Protein AF-A0A975SL53-F1 (afdb_monomer_lite)

Secondary structure (DSSP, 8-state):
------EEEEEEPHHHHHT-TTS--HHHHHHHHHHHHHT-EEEEEHHHHHHHHHHHHHHHHHHHHHHHHHHHHHHHHS-GGGPPPTHHHHHHHHHHHHHHHHHHHHHHHHTT-EEEPPP---HHHHHHHHHTT-TTS---STT-HHHHHHHHHHHHHHHHHHHHTT--SEEEEE-S-HHHHS----

Radius of gyration: 21.09 Å; chains: 1; bounding box: 45×40×68 Å

Structure (mmCIF, N/CA/C/O backbone):
data_AF-A0A975SL53-F1
#
_entry.id   AF-A0A975SL53-F1
#
loop_
_atom_site.group_PDB
_atom_site.id
_atom_site.type_symbol
_atom_site.label_atom_id
_atom_site.label_alt_id
_atom_site.label_comp_id
_atom_site.label_asym_id
_atom_site.label_entity_id
_atom_site.label_seq_id
_atom_site.pdbx_PDB_ins_code
_atom_site.Cartn_x
_atom_site.Cartn_y
_atom_site.Cartn_z
_atom_site.occupancy
_atom_site.B_iso_or_equiv
_atom_site.auth_seq_id
_atom_site.auth_comp_id
_atom_site.auth_asym_id
_atom_site.auth_atom_id
_atom_site.pdbx_PDB_model_num
ATOM 1 N N . MET A 1 1 ? -18.605 -20.573 29.032 1.00 37.94 1 MET A N 1
ATOM 2 C CA . MET A 1 1 ? -18.186 -20.536 27.615 1.00 37.94 1 MET A CA 1
ATOM 3 C C . MET A 1 1 ? -17.604 -19.160 27.363 1.00 37.94 1 MET A C 1
ATOM 5 O O . MET A 1 1 ? -18.345 -18.188 27.377 1.00 37.94 1 MET A O 1
ATOM 9 N N . THR A 1 2 ? -16.281 -19.059 27.281 1.00 42.53 2 THR A N 1
ATOM 10 C CA . THR A 1 2 ? -15.57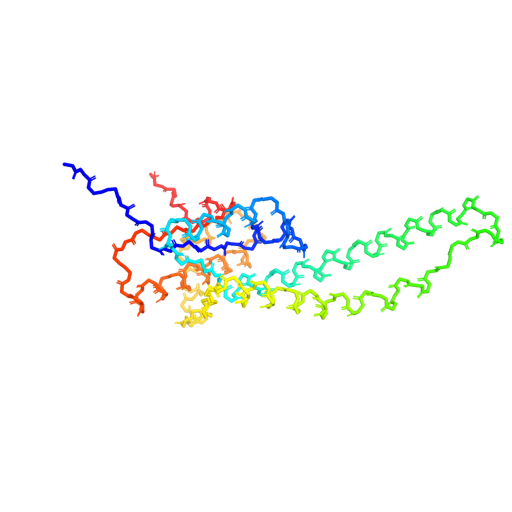9 -17.819 26.937 1.00 42.53 2 THR A CA 1
ATOM 11 C C . THR A 1 2 ? -15.988 -17.425 25.523 1.00 42.53 2 THR A C 1
ATOM 13 O O . THR A 1 2 ? -15.803 -18.201 24.589 1.00 42.53 2 THR A O 1
ATOM 16 N N . SER A 1 3 ? -16.624 -16.262 25.380 1.00 47.53 3 SER A N 1
ATOM 17 C CA . SER A 1 3 ? -16.946 -15.694 24.073 1.00 47.53 3 SER A CA 1
ATOM 18 C C . SER A 1 3 ? -15.638 -15.598 23.290 1.00 47.53 3 SER A C 1
ATOM 20 O O . SER A 1 3 ? -14.722 -14.907 23.732 1.00 47.53 3 SER A O 1
ATOM 22 N N . ALA A 1 4 ? -15.495 -16.361 22.205 1.00 57.62 4 ALA A N 1
ATOM 23 C CA . ALA A 1 4 ? -14.327 -16.241 21.345 1.00 57.62 4 ALA A CA 1
ATOM 24 C C . ALA A 1 4 ? -14.306 -14.797 20.836 1.00 57.62 4 ALA A C 1
ATOM 26 O O . ALA A 1 4 ? -15.254 -14.372 20.178 1.00 57.62 4 ALA A O 1
ATOM 27 N N . GLU A 1 5 ? -13.285 -14.029 21.219 1.00 65.75 5 GLU A N 1
ATOM 28 C CA . GLU A 1 5 ? -13.184 -12.618 20.854 1.00 65.75 5 GLU A CA 1
ATOM 29 C C . GLU A 1 5 ? -13.281 -12.481 19.332 1.00 65.75 5 GLU A C 1
ATOM 31 O O . GLU A 1 5 ? -12.437 -12.981 18.583 1.00 65.75 5 GLU A O 1
ATOM 36 N N . ARG A 1 6 ? -14.364 -11.850 18.876 1.00 82.00 6 ARG A N 1
ATOM 37 C CA . ARG A 1 6 ? -14.642 -11.650 17.461 1.00 82.00 6 ARG A CA 1
ATOM 38 C C . ARG A 1 6 ? -13.640 -10.642 16.897 1.00 82.00 6 ARG A C 1
ATOM 40 O O . ARG A 1 6 ? -13.266 -9.668 17.548 1.00 82.00 6 ARG A O 1
ATOM 47 N N . ILE A 1 7 ? -13.156 -10.921 15.690 1.00 87.00 7 ILE A N 1
ATOM 48 C CA . ILE A 1 7 ? -12.328 -9.985 14.930 1.00 87.00 7 ILE A CA 1
ATOM 49 C C . ILE A 1 7 ? -13.290 -9.070 14.187 1.00 87.00 7 ILE A C 1
ATOM 51 O O . ILE A 1 7 ? -14.051 -9.547 13.344 1.00 87.00 7 ILE A O 1
ATOM 55 N N . GLN A 1 8 ? -13.246 -7.775 14.484 1.00 89.69 8 GLN A N 1
ATOM 56 C CA . GLN A 1 8 ? -14.081 -6.794 13.801 1.00 89.69 8 GLN A CA 1
ATOM 57 C C . GLN A 1 8 ? -13.394 -6.260 12.554 1.00 89.69 8 GLN A C 1
ATOM 59 O O . GLN A 1 8 ? -14.043 -6.131 11.519 1.00 89.69 8 GLN A O 1
ATOM 64 N N . SER A 1 9 ? -12.085 -5.996 12.616 1.00 92.62 9 SER A N 1
ATOM 65 C CA . SER A 1 9 ? -11.359 -5.451 11.472 1.00 92.62 9 SER A CA 1
ATOM 66 C C . SER A 1 9 ? -9.940 -5.995 11.320 1.00 92.62 9 SER A C 1
ATOM 68 O O . SER A 1 9 ? -9.266 -6.375 12.282 1.00 92.62 9 SER A O 1
ATOM 70 N N . VAL A 1 10 ? -9.492 -6.037 10.069 1.00 92.81 10 VAL A N 1
ATOM 71 C CA . VAL A 1 10 ? -8.150 -6.432 9.651 1.00 92.81 10 VAL A CA 1
ATOM 72 C C . VAL A 1 10 ? -7.592 -5.323 8.763 1.00 92.81 10 VAL A C 1
ATOM 74 O O . VAL A 1 10 ? -8.158 -5.029 7.713 1.00 92.81 10 VAL A O 1
ATOM 77 N N . ILE A 1 11 ? -6.476 -4.721 9.163 1.00 92.50 11 ILE A N 1
ATOM 78 C CA . ILE A 1 11 ? -5.772 -3.679 8.415 1.00 92.50 11 ILE A CA 1
ATOM 79 C C . ILE A 1 11 ? -4.577 -4.292 7.698 1.00 92.50 11 ILE A C 1
ATOM 81 O O . ILE A 1 11 ? -3.799 -5.039 8.293 1.00 92.50 11 ILE A O 1
ATOM 85 N N . LEU A 1 12 ? -4.428 -3.977 6.415 1.00 89.38 12 LEU A N 1
ATOM 86 C CA . LEU A 1 12 ? -3.311 -4.437 5.600 1.00 89.38 12 LEU A CA 1
ATOM 87 C C . LEU A 1 12 ? -2.222 -3.379 5.474 1.00 89.38 12 LEU A C 1
ATOM 89 O O . LEU A 1 12 ? -2.497 -2.237 5.120 1.00 89.38 12 LEU A O 1
ATOM 93 N N . ASP A 1 13 ? -0.986 -3.821 5.677 1.00 83.50 13 ASP A N 1
ATOM 94 C CA . ASP A 1 13 ? 0.236 -3.103 5.329 1.00 83.50 13 ASP A CA 1
ATOM 95 C C . ASP A 1 13 ? 0.611 -3.312 3.840 1.00 83.50 13 ASP A C 1
ATOM 97 O O . ASP A 1 13 ? 0.259 -4.325 3.213 1.00 83.50 13 ASP A O 1
ATOM 101 N N . THR A 1 14 ? 1.383 -2.379 3.278 1.00 71.81 14 THR A N 1
ATOM 102 C CA . THR A 1 14 ? 1.909 -2.355 1.902 1.00 71.81 14 THR A CA 1
ATOM 103 C C . THR A 1 14 ? 2.569 -3.670 1.531 1.00 71.81 14 THR A C 1
ATOM 105 O O . THR A 1 14 ? 2.370 -4.198 0.435 1.00 71.81 14 THR A O 1
ATOM 108 N N . ASN A 1 15 ? 3.308 -4.259 2.467 1.00 71.69 15 ASN A N 1
ATOM 109 C CA . ASN A 1 15 ? 4.046 -5.500 2.264 1.00 71.69 15 ASN A CA 1
ATOM 110 C C . ASN A 1 15 ? 3.177 -6.698 1.842 1.00 71.69 15 ASN A C 1
ATOM 112 O O . ASN A 1 15 ? 3.673 -7.616 1.180 1.00 71.69 15 ASN A O 1
ATOM 116 N N . ILE A 1 16 ? 1.893 -6.711 2.207 1.00 72.38 16 ILE A N 1
ATOM 117 C CA . ILE A 1 16 ? 0.959 -7.781 1.834 1.00 72.38 16 ILE A CA 1
ATOM 118 C C . ILE A 1 16 ? 0.484 -7.620 0.386 1.00 72.38 16 ILE A C 1
ATOM 120 O O . ILE A 1 16 ? 0.328 -8.613 -0.328 1.00 72.38 16 ILE A O 1
ATOM 124 N N . LEU A 1 17 ? 0.301 -6.379 -0.065 1.00 70.19 17 LEU A N 1
ATOM 125 C CA . LEU A 1 17 ? -0.195 -6.045 -1.402 1.00 70.19 17 LEU A CA 1
ATOM 126 C C . LEU A 1 17 ? 0.936 -6.000 -2.442 1.00 70.19 17 LEU A C 1
ATOM 128 O O . LEU A 1 17 ? 0.764 -6.447 -3.575 1.00 70.19 17 LEU A O 1
ATOM 132 N N . PHE A 1 18 ? 2.117 -5.517 -2.052 1.00 68.31 18 PHE A N 1
ATOM 133 C CA . PHE A 1 18 ? 3.269 -5.340 -2.938 1.00 68.31 18 PHE A CA 1
ATOM 134 C C . PHE A 1 18 ? 3.842 -6.664 -3.466 1.00 68.31 18 PHE A C 1
ATOM 136 O O . PHE A 1 18 ? 4.318 -6.733 -4.599 1.00 68.31 18 PHE A O 1
ATOM 143 N N . ARG A 1 19 ? 3.742 -7.752 -2.690 1.00 69.38 19 ARG A N 1
ATOM 144 C CA . ARG A 1 19 ? 4.215 -9.088 -3.104 1.00 69.38 19 ARG A CA 1
ATOM 145 C C . ARG A 1 19 ? 3.412 -9.693 -4.259 1.00 69.38 19 ARG A C 1
ATOM 147 O O . ARG A 1 19 ? 3.844 -10.683 -4.846 1.00 69.38 19 ARG A O 1
ATOM 154 N N . ASP A 1 2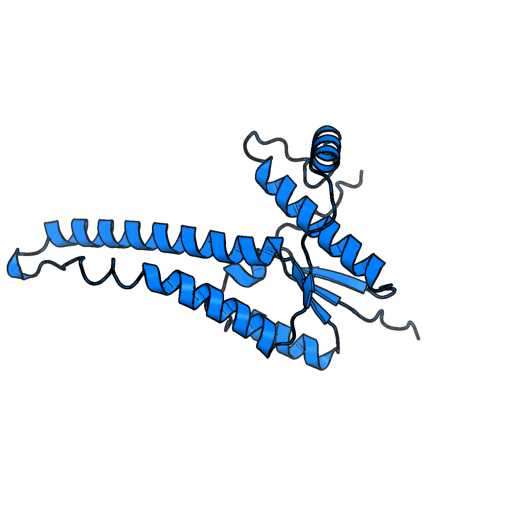0 ? 2.268 -9.108 -4.604 1.00 73.94 20 ASP A N 1
ATOM 155 C CA . ASP A 1 20 ? 1.404 -9.578 -5.677 1.00 73.94 20 ASP A CA 1
ATOM 156 C C . ASP A 1 20 ? 0.782 -8.413 -6.459 1.00 73.94 20 ASP A C 1
ATOM 158 O O . ASP A 1 20 ? -0.388 -8.068 -6.311 1.00 73.94 20 ASP A O 1
ATOM 162 N N . PHE A 1 21 ? 1.551 -7.841 -7.389 1.00 75.31 21 PHE A N 1
ATOM 163 C CA . PHE A 1 21 ? 1.063 -6.767 -8.264 1.00 75.31 21 PHE A CA 1
ATOM 164 C C . PHE A 1 21 ? -0.179 -7.132 -9.086 1.00 75.31 21 PHE A C 1
ATOM 166 O O . PHE A 1 21 ? -0.897 -6.240 -9.550 1.00 75.31 21 PHE A O 1
ATOM 173 N N . LYS A 1 22 ? -0.438 -8.428 -9.302 1.00 81.06 22 LYS A N 1
ATOM 174 C CA . LYS A 1 22 ? -1.626 -8.890 -10.026 1.00 81.06 22 LYS A CA 1
ATOM 175 C C . LYS A 1 22 ? -2.875 -8.908 -9.142 1.00 81.06 22 LYS A C 1
ATOM 177 O O . LYS A 1 22 ? -3.963 -9.022 -9.701 1.00 81.06 22 LYS A O 1
ATOM 182 N N . LEU A 1 23 ? -2.730 -8.777 -7.820 1.00 82.38 23 LEU A N 1
ATOM 183 C CA . LEU A 1 23 ? -3.807 -8.845 -6.825 1.00 82.38 23 LEU A CA 1
ATOM 184 C C . LEU A 1 23 ? -4.665 -10.110 -7.000 1.00 82.38 23 LEU A C 1
ATOM 186 O O . LEU A 1 23 ? -5.891 -10.088 -6.935 1.00 82.38 23 LEU A O 1
ATOM 190 N N . SER A 1 24 ? -4.000 -11.224 -7.298 1.00 81.62 24 SER A N 1
ATOM 191 C CA . SER A 1 24 ? -4.604 -12.507 -7.671 1.00 81.62 24 SER A CA 1
ATOM 192 C C . SER A 1 24 ? -3.947 -13.704 -6.978 1.00 81.62 24 SER A C 1
ATOM 194 O O . SER A 1 24 ? -4.256 -14.854 -7.276 1.00 81.62 24 SER A O 1
ATOM 196 N N . GLY A 1 25 ? -3.032 -13.456 -6.054 1.00 83.62 25 GLY A N 1
ATOM 197 C CA . GLY A 1 25 ? -2.244 -14.425 -5.326 1.00 83.62 25 GLY A CA 1
ATOM 198 C C . GLY A 1 25 ? -3.110 -15.263 -4.402 1.00 83.62 25 GLY A C 1
ATOM 199 O O . GLY A 1 25 ? -4.170 -14.844 -3.929 1.00 83.62 25 GLY A O 1
ATOM 200 N N . TYR A 1 26 ? -2.645 -16.480 -4.131 1.00 84.50 26 TYR A N 1
ATOM 201 C CA . TYR A 1 26 ? -3.365 -17.433 -3.292 1.00 84.50 26 TYR A CA 1
ATOM 202 C C . TYR A 1 26 ? -3.703 -16.858 -1.909 1.00 84.50 26 TYR A C 1
ATOM 204 O O . TYR A 1 26 ? -4.858 -16.930 -1.493 1.00 84.50 26 TYR A O 1
ATOM 212 N N . ASN A 1 27 ? -2.734 -16.217 -1.248 1.00 82.94 27 ASN A N 1
ATOM 213 C CA . ASN A 1 27 ? -2.918 -15.643 0.086 1.00 82.94 27 ASN A CA 1
ATOM 214 C C . ASN A 1 27 ? -3.951 -14.511 0.097 1.00 82.94 27 ASN A C 1
ATOM 216 O O . ASN A 1 27 ? -4.816 -14.495 0.967 1.00 82.94 27 ASN A O 1
ATOM 220 N N . LEU A 1 28 ? -3.916 -13.616 -0.898 1.00 85.94 28 LEU A N 1
ATOM 221 C CA . LEU A 1 28 ? -4.865 -12.506 -0.998 1.00 85.94 28 LEU A CA 1
ATOM 222 C C . LEU A 1 28 ? -6.287 -13.021 -1.252 1.00 85.94 28 LEU A C 1
ATOM 224 O O . LEU A 1 28 ? -7.224 -12.623 -0.569 1.00 85.94 28 LEU A O 1
ATOM 228 N N . ARG A 1 29 ? -6.453 -13.995 -2.158 1.00 87.94 29 ARG A N 1
ATOM 229 C CA . ARG A 1 29 ? -7.755 -14.648 -2.385 1.00 87.94 29 ARG A CA 1
ATOM 230 C C . ARG A 1 29 ? -8.267 -15.367 -1.141 1.00 87.94 29 ARG A C 1
ATOM 232 O O . ARG A 1 29 ? -9.463 -15.318 -0.866 1.00 87.94 29 ARG A O 1
ATOM 239 N N . LYS A 1 30 ? -7.384 -16.048 -0.405 1.00 88.88 30 LYS A N 1
ATOM 240 C CA . LYS A 1 30 ? -7.740 -16.707 0.855 1.00 88.88 30 LYS A CA 1
ATOM 241 C C . LYS A 1 30 ? -8.217 -15.673 1.870 1.00 88.88 30 LYS A C 1
ATOM 243 O O . LYS A 1 30 ? -9.293 -15.857 2.414 1.00 88.88 30 LYS A O 1
ATOM 248 N N . LEU A 1 31 ? -7.489 -14.570 2.044 1.00 89.06 31 LEU A N 1
ATOM 249 C CA . LEU A 1 31 ? -7.871 -13.475 2.935 1.00 89.06 31 LEU A CA 1
ATOM 250 C C . LEU A 1 31 ? -9.252 -12.899 2.591 1.00 89.06 31 LEU A C 1
ATOM 252 O O . LEU A 1 31 ? -10.083 -12.756 3.484 1.00 89.06 31 LEU A O 1
ATOM 256 N N . ILE A 1 32 ? -9.527 -12.638 1.308 1.00 91.06 32 ILE A N 1
ATOM 257 C CA . ILE A 1 32 ? -10.849 -12.181 0.855 1.00 91.06 32 ILE A CA 1
ATOM 258 C C . ILE A 1 32 ? -11.942 -13.202 1.198 1.00 91.06 32 ILE A C 1
ATOM 260 O O . ILE A 1 32 ? -12.993 -12.828 1.704 1.00 91.06 32 ILE A O 1
ATOM 264 N N . LYS A 1 33 ? -11.712 -14.502 0.980 1.00 91.12 33 LYS A N 1
ATOM 265 C CA . LYS A 1 33 ? -12.684 -15.540 1.369 1.00 91.12 33 LYS A CA 1
ATOM 266 C C . LYS A 1 33 ? -12.899 -15.586 2.884 1.00 91.12 33 LYS A C 1
ATOM 268 O O . LYS A 1 33 ? -14.038 -15.674 3.330 1.00 91.12 33 LYS A O 1
ATOM 273 N N . THR A 1 34 ? -11.823 -15.492 3.663 1.00 90.06 34 THR A N 1
ATOM 274 C CA . THR A 1 34 ? -11.863 -15.463 5.131 1.00 90.06 34 THR A CA 1
ATOM 275 C C . THR A 1 34 ? -12.656 -14.256 5.637 1.00 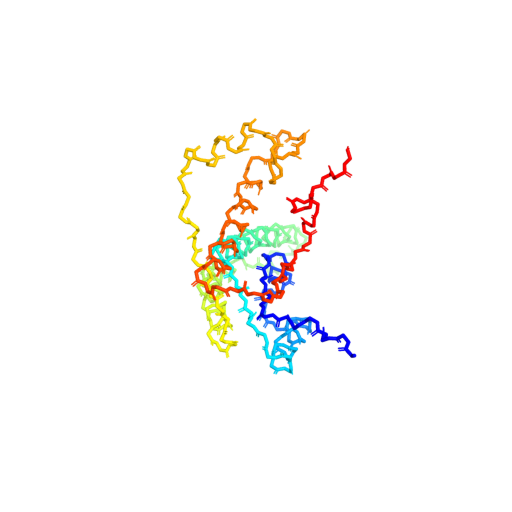90.06 34 THR A C 1
ATOM 277 O O . THR A 1 34 ? -13.467 -14.420 6.541 1.00 90.06 34 THR A O 1
ATOM 280 N N . LYS A 1 35 ? -12.507 -13.081 5.007 1.00 91.00 35 LYS A N 1
ATOM 281 C CA . LYS A 1 35 ? -13.314 -11.883 5.294 1.00 91.00 35 LYS A CA 1
ATOM 282 C C . LYS A 1 35 ? -14.810 -12.190 5.257 1.00 91.00 35 LYS A C 1
ATOM 284 O O . LYS A 1 35 ? -15.521 -11.879 6.205 1.00 91.00 35 LYS A O 1
ATOM 289 N N . TYR A 1 36 ? -15.280 -12.832 4.189 1.00 90.19 36 TYR A N 1
ATOM 290 C CA . TYR A 1 36 ? -16.695 -13.185 4.057 1.00 90.19 36 TYR A CA 1
ATOM 291 C C . TYR A 1 36 ? -17.123 -14.280 5.036 1.00 90.19 36 TYR A C 1
ATOM 293 O O . TYR A 1 36 ? -18.213 -14.199 5.593 1.00 90.19 36 TYR A O 1
ATOM 301 N N . LEU A 1 37 ? -16.267 -15.277 5.274 1.00 90.62 37 LEU A N 1
ATOM 302 C CA . LEU A 1 37 ? -16.578 -16.391 6.171 1.00 90.62 37 LEU A CA 1
ATOM 303 C C . LEU A 1 37 ? -16.728 -15.944 7.633 1.00 90.62 37 LEU A C 1
ATOM 305 O O . LEU A 1 37 ? -17.639 -16.397 8.317 1.00 90.62 37 LEU A O 1
ATOM 309 N N . TYR A 1 38 ? -15.851 -15.055 8.100 1.00 89.44 38 TYR A N 1
ATOM 310 C CA . TYR A 1 38 ? -15.824 -14.591 9.492 1.00 89.44 38 TYR A CA 1
ATOM 311 C C . TYR A 1 38 ? -16.466 -13.211 9.694 1.00 89.44 38 TYR A C 1
ATOM 313 O O . TYR A 1 38 ? -16.555 -12.746 10.826 1.00 89.44 38 TYR A O 1
ATOM 321 N N . SER A 1 39 ? -16.952 -12.578 8.621 1.00 90.44 39 SER A N 1
ATOM 322 C CA . SER A 1 39 ? -17.674 -11.298 8.653 1.00 90.44 39 SER A CA 1
ATOM 323 C C . SER A 1 39 ? -16.927 -10.185 9.402 1.00 90.44 39 SER A C 1
ATOM 325 O O . SER A 1 39 ? -17.490 -9.562 10.307 1.00 90.44 39 SER A O 1
ATOM 327 N N . PHE A 1 40 ? -15.668 -9.956 9.017 1.00 92.31 40 PHE A N 1
ATOM 328 C CA . PHE A 1 40 ? -14.854 -8.824 9.473 1.00 92.31 40 PHE A CA 1
ATOM 329 C C . PHE A 1 40 ? -14.638 -7.799 8.354 1.00 92.31 40 PHE A C 1
ATOM 331 O O . PHE A 1 40 ? -14.716 -8.123 7.163 1.00 92.31 40 PHE A O 1
ATOM 338 N N . ASP A 1 41 ? -14.299 -6.571 8.731 1.00 93.00 41 ASP A N 1
ATOM 339 C CA . ASP A 1 41 ? -13.930 -5.512 7.801 1.00 93.00 41 ASP A CA 1
ATOM 340 C C . ASP A 1 41 ? -12.467 -5.623 7.391 1.00 93.00 41 ASP A C 1
ATOM 342 O O . ASP A 1 41 ? -11.570 -5.763 8.218 1.00 93.00 41 ASP A O 1
ATOM 346 N N . LEU A 1 42 ? -12.218 -5.553 6.087 1.00 94.38 42 LEU A N 1
ATOM 347 C CA . LEU A 1 42 ? -10.862 -5.476 5.565 1.00 94.38 42 LEU A CA 1
ATOM 348 C C . LEU A 1 42 ? -10.573 -4.023 5.214 1.00 94.38 42 LEU A C 1
ATOM 350 O O . LEU A 1 42 ? -11.338 -3.424 4.454 1.00 94.38 42 LEU A O 1
ATOM 354 N N . CYS A 1 43 ? -9.471 -3.496 5.732 1.00 94.88 43 CYS A N 1
ATOM 355 C CA . CYS A 1 43 ? -9.106 -2.094 5.619 1.00 94.88 43 CYS A CA 1
ATOM 356 C C . CYS A 1 43 ? -7.695 -1.929 5.039 1.00 94.88 43 CYS A C 1
ATOM 358 O O . CYS A 1 43 ? -6.805 -2.748 5.277 1.00 94.88 43 CYS A O 1
ATOM 360 N N . ILE A 1 44 ? -7.485 -0.851 4.288 1.00 94.50 44 ILE A N 1
ATOM 361 C CA . ILE A 1 44 ? -6.181 -0.420 3.772 1.00 94.50 44 ILE A CA 1
ATOM 362 C C . ILE A 1 44 ? -6.028 1.071 4.101 1.00 94.50 44 ILE A C 1
ATOM 364 O O . ILE A 1 44 ? -6.899 1.841 3.708 1.00 94.50 44 ILE A O 1
ATOM 368 N N . PRO A 1 45 ? -4.964 1.512 4.785 1.00 95.06 45 PRO A N 1
ATOM 369 C CA . PRO A 1 45 ? -4.673 2.936 4.935 1.00 95.06 45 PRO A CA 1
ATOM 370 C C . PRO A 1 45 ? -4.329 3.602 3.594 1.00 95.06 45 PRO A C 1
ATOM 372 O O . PRO A 1 45 ? -3.674 2.994 2.747 1.00 95.06 45 PRO A O 1
ATOM 375 N N . GLU A 1 46 ? -4.715 4.861 3.390 1.00 94.00 46 GLU A N 1
ATOM 376 C CA . GLU A 1 46 ? -4.368 5.621 2.178 1.00 94.00 46 GLU A CA 1
ATOM 377 C C . GLU A 1 46 ? -2.851 5.730 1.981 1.00 94.00 46 GLU A C 1
ATOM 379 O O . GLU A 1 46 ? -2.361 5.527 0.870 1.00 94.00 46 GLU A O 1
ATOM 384 N N . VAL A 1 47 ? -2.096 5.913 3.069 1.00 91.94 47 VAL A N 1
ATOM 385 C CA . VAL A 1 47 ? -0.624 5.896 3.042 1.00 91.94 47 VAL A CA 1
ATOM 386 C C . VAL A 1 47 ? -0.067 4.583 2.472 1.00 91.94 47 VAL A C 1
ATOM 388 O O . VAL A 1 47 ? 0.849 4.602 1.652 1.00 91.94 47 VAL A O 1
ATOM 391 N N . VAL A 1 48 ? -0.680 3.442 2.811 1.00 91.00 48 VAL A N 1
ATOM 392 C CA . VAL A 1 48 ? -0.320 2.113 2.283 1.00 91.00 48 VAL A CA 1
ATOM 393 C C . VAL A 1 48 ? -0.691 1.982 0.805 1.00 91.00 48 VAL A C 1
ATOM 395 O O . VAL A 1 48 ? 0.064 1.423 0.003 1.00 91.00 48 VAL A O 1
ATOM 398 N N . HIS A 1 49 ? -1.861 2.491 0.414 1.00 91.12 49 HIS A N 1
ATOM 399 C CA . HIS A 1 49 ? -2.293 2.508 -0.983 1.00 91.12 49 HIS A CA 1
ATOM 400 C C . HIS A 1 49 ? -1.305 3.283 -1.867 1.00 91.12 49 HIS A C 1
ATOM 402 O O . HIS A 1 49 ? -0.896 2.791 -2.927 1.00 91.12 49 HIS A O 1
ATOM 408 N N . ASP A 1 50 ? -0.896 4.470 -1.426 1.00 90.50 50 ASP A N 1
ATOM 409 C CA . ASP A 1 50 ? 0.025 5.323 -2.171 1.00 90.50 50 ASP A CA 1
ATOM 410 C C . ASP A 1 50 ? 1.425 4.713 -2.228 1.00 90.50 50 ASP A C 1
ATOM 412 O O . ASP A 1 50 ? 2.058 4.705 -3.290 1.00 90.50 50 ASP A O 1
ATOM 416 N N . GLU A 1 51 ? 1.871 4.098 -1.132 1.00 88.81 51 GLU A N 1
ATOM 417 C CA . GLU A 1 51 ? 3.129 3.362 -1.094 1.00 88.81 51 GLU A CA 1
ATOM 418 C C . GLU A 1 51 ? 3.127 2.177 -2.074 1.00 88.81 51 GLU A C 1
ATOM 420 O O . GLU A 1 51 ? 4.087 1.993 -2.825 1.00 88.81 51 GLU A O 1
ATOM 425 N N . CYS A 1 52 ? 2.031 1.415 -2.164 1.00 88.75 52 CYS A N 1
ATOM 426 C CA . CYS A 1 52 ? 1.905 0.318 -3.129 1.00 88.75 52 CYS A CA 1
ATOM 427 C C . CYS A 1 52 ? 2.102 0.796 -4.574 1.00 88.75 52 CYS A C 1
ATOM 429 O O . CYS A 1 52 ? 2.748 0.121 -5.384 1.00 88.75 52 CYS A O 1
ATOM 431 N N . ILE A 1 53 ? 1.540 1.960 -4.911 1.00 88.38 53 ILE A N 1
ATOM 432 C CA . ILE A 1 53 ? 1.684 2.574 -6.234 1.00 88.38 53 ILE A CA 1
ATOM 433 C C . ILE A 1 53 ? 3.123 3.047 -6.446 1.00 88.38 53 ILE A C 1
ATOM 435 O O . ILE A 1 53 ? 3.699 2.763 -7.499 1.00 88.38 53 ILE A O 1
ATOM 439 N N . GLY A 1 54 ? 3.700 3.753 -5.470 1.00 88.25 54 GLY A N 1
ATOM 440 C CA . GLY A 1 54 ? 5.076 4.248 -5.528 1.00 88.25 54 GLY A CA 1
ATOM 441 C C . GLY A 1 54 ? 6.079 3.114 -5.730 1.00 88.25 54 GLY A C 1
ATOM 442 O O . GLY A 1 54 ? 6.882 3.152 -6.667 1.00 88.25 54 GLY A O 1
ATOM 443 N N . ASN A 1 55 ? 5.953 2.049 -4.939 1.00 87.69 55 ASN A N 1
ATOM 444 C CA . ASN A 1 55 ? 6.818 0.879 -5.027 1.00 87.69 55 ASN A CA 1
ATOM 445 C C . ASN A 1 55 ? 6.656 0.160 -6.378 1.00 87.69 55 ASN A C 1
ATOM 447 O O . ASN A 1 55 ? 7.646 -0.278 -6.963 1.00 87.69 55 ASN A O 1
ATOM 451 N N . TYR A 1 56 ? 5.438 0.070 -6.933 1.00 87.44 56 TYR A N 1
ATOM 452 C CA . TYR A 1 56 ? 5.236 -0.483 -8.280 1.00 87.44 56 TYR A CA 1
ATOM 453 C C . TYR A 1 56 ? 5.954 0.334 -9.359 1.00 87.44 56 TYR A C 1
ATOM 455 O O . TYR A 1 56 ? 6.571 -0.241 -10.255 1.00 87.44 56 TYR A O 1
ATOM 463 N N . ILE A 1 57 ? 5.875 1.667 -9.291 1.00 86.25 57 ILE A N 1
ATOM 464 C CA . ILE A 1 57 ? 6.545 2.560 -10.247 1.00 86.25 57 ILE A CA 1
ATOM 465 C C . ILE A 1 57 ? 8.062 2.360 -10.172 1.00 86.25 57 ILE A C 1
ATOM 467 O O . ILE A 1 57 ? 8.699 2.164 -11.210 1.00 86.25 57 ILE A O 1
ATOM 471 N N . ALA A 1 58 ? 8.622 2.358 -8.959 1.00 87.50 58 ALA A N 1
ATOM 472 C CA . ALA A 1 58 ? 10.048 2.154 -8.729 1.00 87.50 58 ALA A CA 1
ATOM 473 C C . ALA A 1 58 ? 10.521 0.788 -9.257 1.00 87.50 58 ALA A C 1
ATOM 475 O O . ALA A 1 58 ? 11.462 0.722 -10.050 1.00 87.50 58 ALA A O 1
ATOM 476 N N . GLU A 1 59 ? 9.818 -0.293 -8.906 1.00 86.88 59 GLU A N 1
ATOM 477 C CA . GLU A 1 59 ? 10.153 -1.653 -9.339 1.00 86.88 59 GLU A CA 1
ATOM 478 C C . GLU A 1 59 ? 10.007 -1.822 -10.860 1.00 86.88 59 GLU A C 1
ATOM 480 O O . GLU A 1 59 ? 10.846 -2.445 -11.513 1.00 86.88 59 GLU A O 1
ATOM 485 N N . SER A 1 60 ? 8.966 -1.233 -11.458 1.00 84.62 60 SER A N 1
ATOM 486 C CA . SER A 1 60 ? 8.762 -1.258 -12.908 1.00 84.62 60 SER A CA 1
ATOM 487 C C . SER A 1 60 ? 9.894 -0.544 -13.643 1.00 84.62 60 SER A C 1
ATOM 489 O O . SER A 1 60 ? 10.361 -1.048 -14.667 1.00 84.62 60 SER A O 1
ATOM 491 N N . LYS A 1 61 ? 10.342 0.614 -13.143 1.00 85.00 61 LYS A N 1
ATOM 492 C CA . LYS A 1 61 ? 11.463 1.363 -13.721 1.00 85.00 61 LYS A CA 1
ATOM 493 C C . LYS A 1 61 ? 12.755 0.551 -13.633 1.00 85.00 61 LYS A C 1
ATOM 495 O O . LYS A 1 61 ? 13.372 0.293 -14.663 1.00 85.00 61 LYS A O 1
ATOM 500 N N . LEU A 1 62 ? 13.075 0.042 -12.443 1.00 88.06 62 LEU A N 1
ATOM 501 C CA . LEU A 1 62 ? 14.271 -0.763 -12.195 1.00 88.06 62 LEU A CA 1
ATOM 502 C C . LEU A 1 62 ? 14.336 -2.004 -13.097 1.00 88.06 62 LEU A C 1
ATOM 504 O O . LEU A 1 62 ? 15.369 -2.292 -13.703 1.00 88.06 62 LEU A O 1
ATOM 508 N N . ARG A 1 63 ? 13.230 -2.748 -13.224 1.00 87.12 63 ARG A N 1
ATOM 509 C CA . ARG A 1 63 ? 13.170 -3.930 -14.101 1.00 87.12 63 ARG A CA 1
ATOM 510 C C . ARG A 1 63 ? 13.292 -3.572 -15.576 1.00 87.12 63 ARG A C 1
ATOM 512 O O . ARG A 1 63 ? 13.899 -4.333 -16.325 1.00 87.12 63 ARG A O 1
ATOM 519 N N . SER A 1 64 ? 12.737 -2.434 -15.986 1.00 84.50 64 SER A N 1
ATOM 520 C CA . SER A 1 64 ? 12.846 -1.959 -17.368 1.00 84.50 64 SER A CA 1
ATOM 521 C C . SER A 1 64 ? 14.289 -1.591 -17.708 1.00 84.50 64 SER A C 1
ATOM 523 O O . SER A 1 64 ? 14.796 -2.017 -18.740 1.00 84.50 64 SER A O 1
ATOM 525 N N . GLU A 1 65 ? 14.979 -0.879 -16.816 1.00 85.88 65 GLU A N 1
ATOM 526 C CA . GLU A 1 65 ? 16.394 -0.520 -16.979 1.00 85.88 65 GLU A CA 1
ATOM 527 C C . GLU A 1 65 ? 17.293 -1.761 -17.038 1.00 85.88 65 GLU A C 1
ATOM 529 O O . GLU A 1 65 ? 18.142 -1.868 -17.924 1.00 85.88 65 GLU A O 1
ATOM 534 N N . ARG A 1 66 ? 17.062 -2.744 -16.154 1.00 89.31 66 ARG A N 1
ATOM 535 C CA . ARG A 1 66 ? 17.780 -4.030 -16.187 1.00 89.31 66 ARG A CA 1
ATOM 536 C C . ARG A 1 66 ? 17.573 -4.764 -17.502 1.00 89.31 66 ARG A C 1
ATOM 538 O O . ARG A 1 66 ? 18.538 -5.252 -18.073 1.00 89.31 66 ARG A O 1
ATOM 545 N N . LEU A 1 67 ? 16.339 -4.815 -17.995 1.00 87.31 67 LEU A N 1
ATOM 546 C CA . LEU A 1 67 ? 16.051 -5.478 -19.258 1.00 87.31 67 LEU A CA 1
ATOM 547 C C . LEU A 1 67 ? 16.757 -4.797 -20.434 1.00 87.31 67 LEU A C 1
ATOM 549 O O . LEU A 1 67 ? 17.348 -5.488 -21.257 1.00 87.31 67 LEU A O 1
ATOM 553 N N . VAL A 1 68 ? 16.726 -3.462 -20.506 1.00 86.88 68 VAL A N 1
ATOM 554 C CA . VAL A 1 68 ? 17.439 -2.705 -21.548 1.00 86.88 68 VAL A CA 1
ATOM 555 C C . VAL A 1 68 ? 18.935 -3.005 -21.497 1.00 86.88 68 VAL A C 1
ATOM 557 O O . VAL A 1 68 ? 19.541 -3.256 -22.538 1.00 86.88 68 VAL A O 1
ATOM 560 N N . LYS A 1 69 ? 19.521 -3.042 -20.295 1.00 89.44 69 LYS A N 1
ATOM 561 C CA . LYS A 1 69 ? 20.924 -3.419 -20.109 1.00 89.44 69 LYS A CA 1
ATOM 562 C C . LYS A 1 69 ? 21.203 -4.830 -20.638 1.00 89.44 69 LYS A C 1
ATOM 564 O O . LYS A 1 69 ? 22.098 -4.988 -21.458 1.00 89.44 69 LYS A O 1
ATOM 569 N N . THR A 1 70 ? 20.399 -5.820 -20.252 1.00 91.44 70 THR A N 1
ATOM 570 C CA . THR A 1 70 ? 20.546 -7.209 -20.720 1.00 91.44 70 THR A CA 1
ATOM 571 C C . THR A 1 70 ? 20.380 -7.342 -22.236 1.00 91.44 70 THR A C 1
ATOM 573 O O . THR A 1 70 ? 21.092 -8.118 -22.866 1.00 91.44 70 THR A O 1
ATOM 576 N N . ILE A 1 71 ? 19.473 -6.578 -22.852 1.00 90.06 71 ILE A N 1
ATOM 577 C CA . ILE A 1 71 ? 19.327 -6.561 -24.315 1.00 90.06 71 ILE A CA 1
ATOM 578 C C . ILE A 1 71 ? 20.591 -6.005 -24.979 1.00 90.06 71 ILE A C 1
ATOM 580 O O . ILE A 1 71 ? 21.039 -6.550 -25.986 1.00 90.06 71 ILE A O 1
ATOM 584 N N . ASN A 1 72 ? 21.169 -4.936 -24.429 1.00 89.75 72 ASN A N 1
ATOM 585 C CA . ASN A 1 72 ? 22.396 -4.356 -24.968 1.00 89.75 72 ASN A CA 1
ATOM 586 C C . ASN A 1 72 ? 23.567 -5.343 -24.872 1.00 89.75 72 ASN A C 1
ATOM 588 O O . ASN A 1 72 ? 24.233 -5.558 -25.878 1.00 89.75 72 ASN A O 1
ATOM 592 N N . GLU A 1 73 ? 23.743 -5.999 -23.721 1.00 93.50 73 GLU A N 1
ATOM 593 C CA . GLU A 1 73 ? 24.750 -7.054 -23.519 1.00 93.50 73 GLU A CA 1
ATOM 594 C C . GLU A 1 73 ? 24.572 -8.206 -24.525 1.00 93.50 73 GLU A C 1
ATOM 596 O O . GLU A 1 73 ? 25.531 -8.671 -25.133 1.00 93.50 73 GLU A O 1
ATOM 601 N N . LEU A 1 74 ? 23.332 -8.640 -24.775 1.00 92.69 74 LEU A N 1
ATOM 602 C CA . LEU A 1 74 ? 23.058 -9.693 -25.754 1.00 92.69 74 LEU A CA 1
ATOM 603 C C . LEU A 1 74 ? 23.350 -9.241 -27.197 1.00 92.69 74 LEU A C 1
ATOM 605 O O . LEU A 1 74 ? 23.874 -10.015 -27.996 1.00 92.69 74 LEU A O 1
ATOM 609 N N . ASN A 1 75 ? 23.050 -7.987 -27.540 1.00 93.62 75 ASN A N 1
ATOM 610 C CA . ASN A 1 75 ? 23.288 -7.421 -28.872 1.00 93.62 75 ASN A CA 1
ATOM 611 C C . ASN A 1 75 ? 24.780 -7.288 -29.235 1.00 93.62 75 ASN A C 1
ATOM 613 O O . ASN A 1 75 ? 25.095 -7.153 -30.423 1.00 93.62 75 ASN A O 1
ATOM 617 N N . GLU A 1 76 ? 25.684 -7.321 -28.252 1.00 94.12 76 GLU A N 1
ATOM 618 C CA . GLU A 1 76 ? 27.136 -7.394 -28.475 1.00 94.12 76 GLU A CA 1
ATOM 619 C C . GLU A 1 76 ? 27.568 -8.764 -29.012 1.00 94.12 76 GLU A C 1
ATOM 621 O O . GLU A 1 76 ? 28.529 -8.850 -29.773 1.00 94.12 76 GLU A O 1
ATOM 626 N N . LEU A 1 77 ? 26.826 -9.822 -28.675 1.00 94.88 77 LEU A N 1
ATOM 627 C CA . LEU A 1 77 ? 27.101 -11.198 -29.100 1.00 94.88 77 LEU A CA 1
ATOM 628 C C . LEU A 1 77 ? 26.391 -11.578 -30.408 1.00 94.88 77 LEU A C 1
ATOM 630 O O . LEU A 1 77 ? 26.732 -12.583 -31.032 1.00 94.88 77 LEU A O 1
ATOM 634 N N . LEU A 1 78 ? 25.385 -10.801 -30.821 1.00 92.25 78 LEU A N 1
ATOM 635 C CA . LEU A 1 78 ? 24.551 -11.100 -31.983 1.00 92.25 78 LEU A CA 1
ATOM 636 C C . LEU A 1 78 ? 25.057 -10.413 -33.264 1.00 92.25 78 LEU A C 1
ATOM 638 O O . LEU A 1 78 ? 25.446 -9.238 -33.233 1.00 92.25 78 LEU A O 1
ATOM 642 N N . PRO A 1 79 ? 24.962 -11.083 -34.430 1.00 92.06 79 PRO A N 1
ATOM 643 C CA . PRO A 1 79 ? 25.116 -10.428 -35.724 1.00 92.06 79 PRO A CA 1
ATOM 644 C C . PRO A 1 79 ? 24.145 -9.250 -35.868 1.00 92.06 79 PRO A C 1
ATOM 646 O O . PRO A 1 79 ? 23.014 -9.300 -35.391 1.00 92.06 79 PRO A O 1
ATOM 649 N N . TYR A 1 80 ? 24.552 -8.195 -36.584 1.00 88.25 80 TYR A N 1
ATOM 650 C CA . TYR A 1 80 ? 23.777 -6.948 -36.690 1.00 88.25 80 TYR A CA 1
ATOM 651 C C . TYR A 1 80 ? 22.306 -7.155 -37.098 1.00 88.25 80 TYR A C 1
ATOM 653 O O . TYR A 1 80 ? 21.416 -6.508 -36.548 1.00 88.25 80 TYR A O 1
ATOM 661 N N . ARG A 1 81 ? 22.047 -8.083 -38.030 1.00 89.06 81 ARG A N 1
ATOM 662 C CA . ARG A 1 81 ? 20.700 -8.407 -38.535 1.00 89.06 81 ARG A CA 1
ATOM 663 C C . ARG A 1 81 ? 19.779 -9.058 -37.494 1.00 89.06 81 ARG A C 1
ATOM 665 O O . ARG A 1 81 ? 18.566 -8.975 -37.645 1.00 89.06 81 ARG A O 1
ATOM 672 N N . ASP A 1 82 ? 20.356 -9.663 -36.459 1.00 89.12 82 ASP A N 1
ATOM 673 C CA . ASP A 1 82 ? 19.653 -10.441 -35.434 1.00 89.12 82 ASP A CA 1
ATOM 674 C C . ASP A 1 82 ? 19.481 -9.649 -34.123 1.00 89.12 82 ASP A C 1
ATOM 676 O O . ASP A 1 82 ? 18.925 -10.154 -33.148 1.00 89.12 82 ASP A O 1
ATOM 680 N N . ARG A 1 83 ? 19.938 -8.387 -34.084 1.00 88.88 83 ARG A N 1
ATOM 681 C CA . ARG A 1 83 ? 19.846 -7.528 -32.898 1.00 88.88 83 ARG A CA 1
ATOM 682 C C . ARG A 1 83 ? 18.402 -7.210 -32.517 1.00 88.88 83 ARG A C 1
ATOM 684 O O . ARG A 1 83 ? 17.563 -6.851 -33.346 1.00 88.88 83 ARG A O 1
ATOM 691 N N . ILE A 1 84 ? 18.139 -7.240 -31.216 1.00 87.00 84 ILE A N 1
ATOM 692 C CA . ILE A 1 84 ? 16.840 -6.930 -30.619 1.00 87.00 84 ILE A CA 1
ATOM 693 C C . ILE A 1 84 ? 16.671 -5.407 -30.530 1.00 87.00 84 ILE A C 1
ATOM 695 O O . ILE A 1 84 ? 17.531 -4.705 -29.994 1.00 87.00 84 ILE A O 1
ATOM 699 N N . ARG A 1 85 ? 15.540 -4.886 -31.030 1.00 80.62 85 ARG A N 1
ATOM 700 C CA . ARG A 1 85 ? 15.190 -3.454 -30.970 1.00 80.62 85 ARG A CA 1
ATOM 701 C C . ARG A 1 85 ? 14.437 -3.105 -29.681 1.00 80.62 85 ARG A C 1
ATOM 703 O O . ARG A 1 85 ? 13.440 -3.739 -29.344 1.00 80.62 85 ARG A O 1
ATOM 710 N N . ASN A 1 86 ? 14.856 -2.025 -29.017 1.00 71.69 86 ASN A N 1
ATOM 711 C CA . ASN A 1 86 ? 14.331 -1.591 -27.711 1.00 71.69 86 ASN A CA 1
ATOM 712 C C . ASN A 1 86 ? 13.008 -0.787 -27.766 1.00 71.69 86 ASN A C 1
ATOM 714 O O . ASN A 1 86 ? 12.373 -0.562 -26.736 1.00 71.69 86 ASN A O 1
ATOM 718 N N . GLU A 1 87 ? 12.552 -0.363 -28.950 1.00 67.00 87 GLU A N 1
ATOM 719 C CA . GLU A 1 87 ? 11.427 0.582 -29.120 1.00 67.00 87 GLU A CA 1
ATOM 720 C C . GLU A 1 87 ? 10.073 0.075 -28.586 1.00 67.00 87 GLU A C 1
ATOM 722 O O . GLU A 1 87 ? 9.210 0.864 -28.196 1.00 67.00 87 GLU A O 1
ATOM 727 N N . ILE A 1 88 ? 9.887 -1.245 -28.506 1.00 58.53 88 ILE A N 1
ATOM 728 C CA . ILE A 1 88 ? 8.636 -1.867 -28.045 1.00 58.53 88 ILE A CA 1
ATOM 729 C C . ILE A 1 88 ? 8.431 -1.678 -26.529 1.00 58.53 88 ILE A C 1
ATOM 731 O O . ILE A 1 88 ? 7.289 -1.678 -26.056 1.00 58.53 88 ILE A O 1
ATOM 735 N N . PHE A 1 89 ? 9.506 -1.481 -25.757 1.00 61.88 89 PHE A N 1
ATOM 736 C CA . PHE A 1 89 ? 9.440 -1.425 -24.294 1.00 61.88 89 PHE A CA 1
ATOM 737 C C . PHE A 1 89 ? 9.038 -0.053 -23.745 1.00 61.88 89 PHE A C 1
ATOM 739 O O . PHE A 1 89 ? 8.173 0.018 -22.871 1.00 61.88 89 PHE A O 1
ATOM 746 N N . ASN A 1 90 ? 9.568 1.037 -24.308 1.00 58.50 90 ASN A N 1
ATOM 747 C CA . ASN A 1 90 ? 9.339 2.393 -23.791 1.00 58.50 90 ASN A CA 1
ATOM 748 C C . ASN A 1 90 ? 7.876 2.861 -23.905 1.00 58.50 90 ASN A C 1
ATOM 750 O O . ASN A 1 90 ? 7.403 3.627 -23.069 1.00 58.50 90 ASN A O 1
ATOM 754 N N . ARG A 1 91 ? 7.123 2.383 -24.908 1.00 58.56 91 ARG A N 1
ATOM 755 C CA . ARG A 1 91 ? 5.690 2.710 -25.042 1.00 58.56 91 ARG A CA 1
ATOM 756 C C . ARG A 1 91 ? 4.802 1.948 -24.057 1.00 58.56 91 ARG A C 1
ATOM 758 O O . ARG A 1 91 ? 3.779 2.477 -23.635 1.00 58.56 91 ARG A O 1
ATOM 765 N N . LYS A 1 92 ? 5.161 0.716 -23.680 1.00 64.50 92 LYS A N 1
ATOM 766 C CA . LYS A 1 92 ? 4.302 -0.138 -22.840 1.00 64.50 92 LYS A CA 1
ATOM 767 C C . LYS A 1 92 ? 4.377 0.209 -21.351 1.00 64.50 92 LYS A C 1
ATOM 769 O O . LYS A 1 92 ? 3.401 -0.015 -20.641 1.00 64.50 92 LYS A O 1
ATOM 774 N N . THR A 1 93 ? 5.487 0.772 -20.878 1.00 63.19 93 THR A N 1
ATOM 775 C CA . THR A 1 93 ? 5.737 1.066 -19.454 1.00 63.19 93 THR A CA 1
ATOM 776 C C . THR A 1 93 ? 4.921 2.242 -18.913 1.00 63.19 93 THR A C 1
ATOM 778 O O . THR A 1 93 ? 4.409 2.154 -17.797 1.00 63.19 93 THR A O 1
ATOM 781 N N . ASN A 1 94 ? 4.696 3.298 -19.702 1.00 64.12 94 ASN A N 1
ATOM 782 C CA . ASN A 1 94 ? 3.897 4.453 -19.259 1.00 64.12 94 ASN A CA 1
ATOM 783 C C . ASN A 1 94 ? 2.418 4.099 -19.004 1.00 64.12 94 ASN A C 1
ATOM 785 O O . ASN A 1 94 ? 1.800 4.606 -18.064 1.00 64.12 94 ASN A O 1
ATOM 789 N N . ASP A 1 95 ? 1.858 3.166 -19.776 1.00 76.50 95 ASP A N 1
ATOM 790 C CA . ASP A 1 95 ? 0.489 2.678 -19.574 1.00 76.50 95 ASP A CA 1
ATOM 791 C C . ASP A 1 95 ? 0.353 1.737 -18.370 1.00 76.50 95 ASP A C 1
ATOM 793 O O . ASP A 1 95 ? -0.736 1.599 -17.802 1.00 76.50 95 ASP A O 1
ATOM 797 N N . CYS A 1 96 ? 1.441 1.080 -17.960 1.00 78.44 96 CYS A N 1
ATOM 798 C CA . CYS A 1 96 ? 1.424 0.121 -16.859 1.00 78.44 96 CYS A CA 1
ATOM 799 C C . CYS A 1 96 ? 1.039 0.775 -15.530 1.00 78.44 96 CYS A C 1
ATOM 801 O O . CYS A 1 96 ? 0.244 0.202 -14.787 1.00 78.44 96 CYS A O 1
ATOM 803 N N . VAL A 1 97 ? 1.510 1.997 -15.256 1.00 81.81 97 VAL A N 1
ATOM 804 C CA . VAL A 1 97 ? 1.186 2.716 -14.011 1.00 81.81 97 VAL A CA 1
ATOM 805 C C . VAL A 1 97 ? -0.307 3.025 -13.925 1.00 81.81 97 VAL A C 1
ATOM 807 O O . VAL A 1 97 ? -0.947 2.734 -12.913 1.00 81.81 97 VAL A O 1
ATOM 810 N N . LYS A 1 98 ? -0.900 3.551 -15.005 1.00 85.25 98 LYS A N 1
ATOM 811 C CA . LYS A 1 98 ? -2.346 3.823 -15.068 1.00 85.25 98 LYS A CA 1
ATOM 812 C C . LYS A 1 98 ? -3.159 2.542 -14.881 1.00 85.25 98 LYS A C 1
ATOM 814 O O . LYS A 1 98 ? -4.114 2.520 -14.103 1.00 85.25 98 LYS A O 1
ATOM 819 N N . LYS A 1 99 ? -2.750 1.457 -15.546 1.00 87.56 99 LYS A N 1
ATOM 820 C CA . LYS A 1 99 ? -3.384 0.138 -15.408 1.00 87.56 99 LYS A CA 1
ATOM 821 C C . LYS A 1 99 ? -3.260 -0.403 -13.985 1.00 87.56 99 LYS A C 1
ATOM 823 O O . LYS A 1 99 ? -4.223 -0.980 -13.492 1.00 87.56 99 LYS A O 1
ATOM 828 N N . GLN A 1 100 ? -2.132 -0.188 -13.311 1.00 88.25 100 GLN A N 1
ATOM 829 C CA . GLN A 1 100 ? -1.941 -0.641 -11.937 1.00 88.25 100 GLN A CA 1
ATOM 830 C C . GLN A 1 100 ? -2.794 0.148 -10.944 1.00 88.25 100 GLN A C 1
ATOM 832 O O . GLN A 1 100 ? -3.478 -0.469 -10.130 1.00 88.25 100 GLN A O 1
ATOM 837 N N . LYS A 1 101 ? -2.843 1.482 -11.060 1.00 89.69 101 LYS A N 1
ATOM 838 C CA . LYS A 1 101 ? -3.759 2.321 -10.264 1.00 89.69 101 LYS A CA 1
ATOM 839 C C . LYS A 1 101 ? -5.210 1.869 -10.437 1.00 89.69 101 LYS A C 1
ATOM 841 O O . LYS A 1 101 ? -5.930 1.672 -9.463 1.00 89.69 101 LYS A O 1
ATOM 846 N N . SER A 1 102 ? -5.626 1.640 -11.684 1.00 91.12 102 SER A N 1
ATOM 847 C CA . SER A 1 102 ? -6.969 1.141 -11.995 1.00 91.12 102 SER A CA 1
ATOM 848 C C . SER A 1 102 ? -7.228 -0.247 -11.398 1.00 91.12 102 SER A C 1
ATOM 850 O O . SER A 1 102 ? -8.295 -0.474 -10.829 1.00 91.12 102 SER A O 1
ATOM 852 N N . ARG A 1 103 ? -6.250 -1.158 -11.474 1.00 90.81 103 ARG A N 1
ATOM 853 C CA . ARG A 1 103 ? -6.339 -2.508 -10.905 1.00 90.81 103 ARG A CA 1
ATOM 854 C C . ARG A 1 103 ? -6.490 -2.475 -9.386 1.00 90.81 103 ARG A C 1
ATOM 856 O O . ARG A 1 103 ? -7.382 -3.146 -8.879 1.00 90.81 103 ARG A O 1
ATOM 863 N N . LEU A 1 104 ? -5.673 -1.692 -8.680 1.00 90.75 104 LEU A N 1
ATOM 864 C CA . LEU A 1 104 ? -5.754 -1.560 -7.223 1.00 90.75 104 LEU A CA 1
ATOM 865 C C . LEU A 1 104 ? -7.092 -0.948 -6.798 1.00 90.75 104 LEU A C 1
ATOM 867 O O . LEU A 1 104 ? -7.789 -1.520 -5.966 1.00 90.75 104 LEU A O 1
ATOM 871 N N . ARG A 1 105 ? -7.521 0.137 -7.454 1.00 91.94 105 ARG A N 1
ATOM 872 C CA . ARG A 1 105 ? -8.831 0.752 -7.195 1.00 91.94 105 ARG A CA 1
ATOM 873 C C . ARG A 1 105 ? -9.986 -0.224 -7.423 1.00 91.94 105 ARG A C 1
ATOM 875 O O . ARG A 1 105 ? -10.920 -0.267 -6.627 1.00 91.94 105 ARG A O 1
ATOM 882 N N . ARG A 1 106 ? -9.931 -1.008 -8.504 1.00 93.25 106 ARG A N 1
ATOM 883 C CA . ARG A 1 106 ? -10.935 -2.037 -8.798 1.00 93.25 106 ARG A CA 1
ATOM 884 C C . ARG A 1 106 ? -10.926 -3.129 -7.732 1.00 93.25 106 ARG A C 1
ATOM 886 O O . ARG A 1 106 ? -11.983 -3.467 -7.228 1.00 93.25 106 ARG A O 1
ATOM 893 N N . PHE A 1 107 ? -9.753 -3.617 -7.335 1.00 91.69 107 PHE A N 1
ATOM 894 C CA . PHE A 1 107 ? -9.623 -4.605 -6.265 1.00 91.69 107 PHE A CA 1
ATOM 895 C C . PHE A 1 107 ? -10.246 -4.118 -4.947 1.00 91.69 107 PHE A C 1
ATOM 897 O O . PHE A 1 107 ? -11.015 -4.855 -4.334 1.00 91.69 107 PHE A O 1
ATOM 904 N N . ILE A 1 108 ? -9.977 -2.874 -4.544 1.00 93.00 108 ILE A N 1
ATOM 905 C CA . ILE A 1 108 ? -10.557 -2.267 -3.336 1.00 93.00 108 ILE A CA 1
ATOM 906 C C . ILE A 1 108 ? -12.084 -2.198 -3.444 1.00 93.00 108 ILE A C 1
ATOM 908 O O . ILE A 1 108 ? -12.791 -2.657 -2.546 1.00 93.00 108 ILE A O 1
ATOM 912 N N . LYS A 1 109 ? -12.594 -1.690 -4.572 1.00 94.75 109 LYS A N 1
ATOM 913 C CA . LYS A 1 109 ? -14.033 -1.545 -4.820 1.00 94.75 109 LYS A CA 1
ATOM 914 C C . LYS A 1 109 ? -14.759 -2.892 -4.849 1.00 94.75 109 LYS A C 1
ATOM 916 O O . LYS A 1 109 ? -15.740 -3.070 -4.131 1.00 94.75 109 LYS A O 1
ATOM 921 N N . ASP A 1 110 ? -14.281 -3.831 -5.659 1.00 93.94 110 ASP A N 1
ATOM 922 C CA . ASP A 1 110 ? -14.948 -5.112 -5.914 1.00 93.94 110 ASP A CA 1
ATOM 923 C C . ASP A 1 110 ? -15.014 -5.974 -4.644 1.00 93.94 110 ASP A C 1
ATOM 925 O O . ASP A 1 110 ? -15.985 -6.696 -4.430 1.00 93.94 110 ASP A O 1
ATOM 929 N N . ASN A 1 111 ? -14.018 -5.847 -3.761 1.00 92.75 111 ASN A N 1
ATOM 930 C CA . ASN A 1 111 ? -13.955 -6.587 -2.500 1.00 92.75 111 ASN A CA 1
ATOM 931 C C . ASN A 1 111 ? -14.497 -5.801 -1.293 1.00 92.75 111 ASN A C 1
ATOM 933 O O . ASN A 1 111 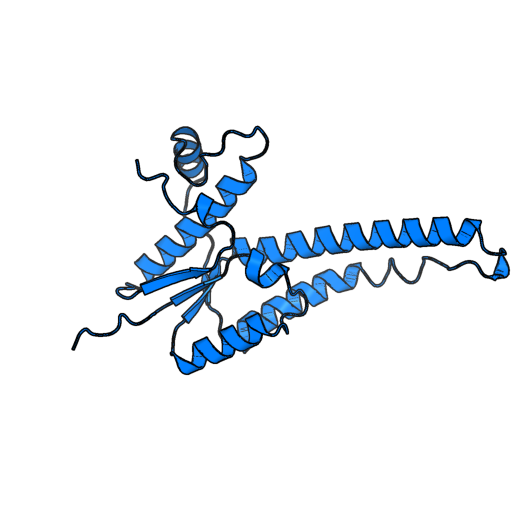? -14.402 -6.290 -0.162 1.00 92.75 111 ASN A O 1
ATOM 937 N N . LYS A 1 112 ? -15.075 -4.606 -1.506 1.00 95.00 112 LYS A N 1
ATOM 938 C CA . LYS A 1 112 ? -15.602 -3.718 -0.451 1.00 95.00 112 LYS A CA 1
ATOM 939 C C . LYS A 1 112 ? -14.580 -3.486 0.669 1.00 95.00 112 LYS A C 1
ATOM 941 O O . LYS A 1 112 ? -14.865 -3.755 1.835 1.00 95.00 112 LYS A O 1
ATOM 946 N N . ILE A 1 113 ? -13.350 -3.144 0.298 1.00 94.31 113 ILE A N 1
ATOM 947 C CA . ILE A 1 113 ? -12.269 -2.858 1.247 1.00 94.31 113 ILE A CA 1
ATOM 948 C C . ILE A 1 113 ? -12.384 -1.395 1.671 1.00 94.31 113 ILE A C 1
ATOM 950 O O . ILE A 1 113 ? -12.524 -0.521 0.815 1.00 94.31 113 ILE A O 1
ATOM 954 N N . ASN A 1 114 ? -12.316 -1.141 2.973 1.00 95.00 114 ASN A N 1
ATOM 955 C CA . ASN A 1 114 ? -12.391 0.207 3.520 1.00 95.00 114 ASN A CA 1
ATOM 956 C C . ASN A 1 114 ? -11.034 0.892 3.359 1.00 95.00 114 ASN A C 1
ATOM 958 O O . ASN A 1 114 ? -10.013 0.371 3.809 1.00 95.00 114 ASN A O 1
ATOM 962 N N . LEU A 1 115 ? -11.016 2.048 2.704 1.00 94.88 115 LEU A N 1
ATOM 963 C CA . LEU A 1 115 ? -9.818 2.869 2.613 1.00 94.88 115 LEU A CA 1
ATOM 964 C C . LEU A 1 115 ? -9.805 3.812 3.823 1.00 94.88 115 LEU A C 1
ATOM 966 O O . LEU A 1 115 ? -10.733 4.605 3.973 1.00 94.88 115 LEU A O 1
ATOM 970 N N . LEU A 1 116 ? -8.824 3.668 4.716 1.00 95.31 116 LEU A N 1
ATOM 971 C CA . LEU A 1 116 ? -8.697 4.524 5.898 1.00 95.31 116 LEU A CA 1
ATOM 972 C C . LEU A 1 116 ? -7.970 5.795 5.489 1.00 95.31 116 LEU A C 1
ATOM 974 O O . LEU A 1 116 ? -6.838 5.704 5.014 1.00 95.31 116 LEU A O 1
ATOM 978 N N . SER A 1 117 ? -8.614 6.943 5.673 1.00 94.62 117 SER A N 1
ATOM 979 C CA . SER A 1 117 ? -8.033 8.238 5.333 1.00 94.62 117 SER A CA 1
ATOM 980 C C . SER A 1 117 ? -6.668 8.448 5.990 1.00 94.62 117 SER A C 1
ATOM 982 O O . SER A 1 117 ? -6.365 7.866 7.042 1.00 94.62 117 SER A O 1
ATOM 984 N N . TYR A 1 118 ? -5.853 9.314 5.387 1.00 92.88 118 T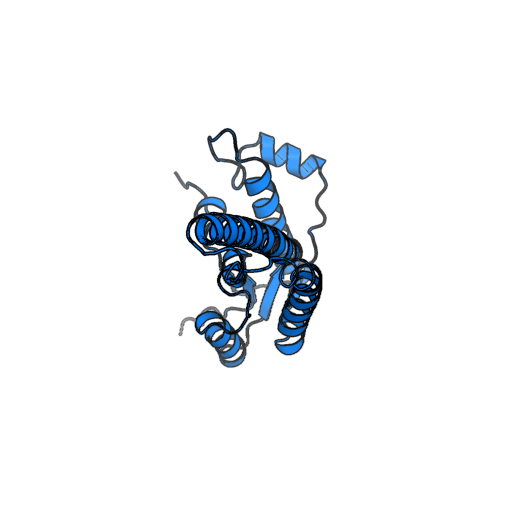YR A N 1
ATOM 985 C CA . TYR A 1 118 ? -4.707 9.882 6.097 1.00 92.88 118 TYR A CA 1
ATOM 986 C C . TYR A 1 118 ? -5.139 10.438 7.466 1.00 92.88 118 TYR A C 1
ATOM 988 O O . TYR A 1 118 ? -6.227 11.014 7.567 1.00 92.88 118 TYR A O 1
ATOM 996 N N . PRO A 1 119 ? -4.313 10.258 8.509 1.00 91.31 119 PRO A N 1
ATOM 997 C CA . PRO A 1 119 ? -4.666 10.700 9.847 1.00 91.31 119 PRO A CA 1
ATOM 998 C C . PRO A 1 119 ? -4.591 12.222 9.960 1.00 91.31 119 PRO A C 1
ATOM 1000 O O . PRO A 1 119 ? -3.781 12.877 9.293 1.00 91.31 119 PRO A O 1
ATOM 1003 N N . GLU A 1 120 ? -5.400 12.784 10.851 1.00 86.94 120 GLU A N 1
ATOM 1004 C CA . GLU A 1 120 ? -5.374 14.214 11.159 1.00 86.94 120 GLU A CA 1
ATOM 1005 C C . GLU A 1 120 ? -4.279 14.514 12.193 1.00 86.94 120 GLU A C 1
ATOM 1007 O O . GLU A 1 120 ? -4.544 14.764 13.366 1.00 86.94 120 GLU A O 1
ATOM 1012 N N . VAL A 1 121 ? -3.020 14.481 11.751 1.00 86.81 121 VAL A N 1
ATOM 1013 C CA . VAL A 1 121 ? -1.846 14.780 12.588 1.00 86.81 121 VAL A CA 1
ATOM 1014 C C . VAL A 1 121 ? -1.037 15.934 12.013 1.00 86.81 121 VAL A C 1
ATOM 1016 O O . VAL A 1 121 ? -0.791 16.011 10.805 1.00 86.81 121 VAL A O 1
ATOM 1019 N N . SER A 1 122 ? -0.604 16.859 12.873 1.00 87.50 122 SER A N 1
ATOM 1020 C CA . SER A 1 122 ? 0.240 17.958 12.418 1.00 87.50 122 SER A CA 1
ATOM 1021 C C . SER A 1 122 ? 1.680 17.483 12.218 1.00 87.50 122 SER A C 1
ATOM 1023 O O . SER A 1 122 ? 2.182 16.610 12.924 1.00 87.50 122 SER A O 1
ATOM 1025 N N . HIS A 1 123 ? 2.395 18.105 11.278 1.00 84.00 123 HIS A N 1
ATOM 1026 C CA . HIS A 1 123 ? 3.819 17.815 11.081 1.00 84.00 123 HIS A CA 1
ATOM 1027 C C . HIS A 1 123 ? 4.637 18.101 12.345 1.00 84.00 123 HIS A C 1
ATOM 1029 O O . HIS A 1 123 ? 5.628 17.423 12.600 1.00 84.00 123 HIS A O 1
ATOM 1035 N N . LYS A 1 124 ? 4.207 19.087 13.142 1.00 85.19 124 LYS A N 1
ATOM 1036 C CA . LYS A 1 124 ? 4.838 19.427 14.414 1.00 85.19 124 LYS A CA 1
ATOM 1037 C C . LYS A 1 124 ? 4.738 18.263 15.402 1.00 85.19 124 LYS A C 1
ATOM 1039 O O . LYS A 1 124 ? 5.760 17.883 15.961 1.00 85.19 124 LYS A O 1
ATOM 1044 N N . ASP A 1 125 ? 3.559 17.658 15.536 1.00 83.69 125 ASP A N 1
ATOM 1045 C CA . ASP A 1 125 ? 3.343 16.525 16.448 1.00 83.69 125 ASP A CA 1
ATOM 1046 C C . ASP A 1 125 ? 4.192 15.317 16.039 1.00 83.69 125 ASP A C 1
ATOM 1048 O O . ASP A 1 125 ? 4.805 14.663 16.882 1.00 83.69 125 ASP A O 1
ATOM 1052 N N . ILE A 1 126 ? 4.299 15.054 14.731 1.00 83.38 126 ILE A N 1
ATOM 1053 C CA . ILE A 1 126 ? 5.141 13.968 14.216 1.00 83.38 126 ILE A CA 1
ATOM 1054 C C . ILE A 1 126 ? 6.611 14.211 14.574 1.00 83.38 126 ILE A C 1
ATOM 1056 O O . ILE A 1 126 ? 7.289 13.307 15.057 1.00 83.38 126 ILE A O 1
ATOM 1060 N N . VAL A 1 127 ? 7.104 15.434 14.363 1.00 80.88 127 VAL A N 1
ATOM 1061 C CA . VAL A 1 127 ? 8.488 15.811 14.679 1.00 80.88 127 VAL A CA 1
ATOM 1062 C C . VAL A 1 127 ? 8.765 15.705 16.182 1.00 80.88 127 VAL A C 1
ATOM 1064 O O . VAL A 1 127 ? 9.814 15.193 16.572 1.00 80.88 127 VAL A O 1
ATOM 1067 N N . GLU A 1 128 ? 7.825 16.114 17.034 1.00 81.56 128 GLU A N 1
ATOM 1068 C CA . GLU A 1 128 ? 7.938 15.931 18.486 1.00 81.56 128 GLU A CA 1
ATOM 1069 C C . GLU A 1 128 ? 8.041 14.440 18.851 1.00 81.56 128 GLU A C 1
ATOM 1071 O O . GLU A 1 128 ? 8.958 14.047 19.576 1.00 81.56 128 GLU A O 1
ATOM 1076 N N . LYS A 1 129 ? 7.203 13.578 18.258 1.00 77.62 129 LYS A N 1
ATOM 1077 C CA . LYS A 1 129 ? 7.279 12.118 18.448 1.00 77.62 129 LYS A CA 1
ATOM 1078 C C . LYS A 1 129 ? 8.567 11.486 17.928 1.00 77.62 129 LYS A C 1
ATOM 1080 O O . LYS A 1 129 ? 9.063 10.538 18.539 1.00 77.62 129 LYS A O 1
ATOM 1085 N N . MET A 1 130 ? 9.156 12.030 16.866 1.00 77.06 130 MET A N 1
ATOM 1086 C CA . MET A 1 130 ? 10.478 11.612 16.393 1.00 77.06 130 MET A CA 1
ATOM 1087 C C . MET A 1 130 ? 11.574 11.904 17.427 1.00 77.06 130 MET A C 1
ATOM 1089 O O . MET A 1 130 ? 12.452 11.065 17.638 1.00 77.06 130 MET A O 1
ATOM 1093 N N . TYR A 1 131 ? 11.530 13.066 18.090 1.00 76.31 131 TYR A N 1
ATOM 1094 C CA . TYR A 1 131 ? 12.512 13.432 19.118 1.00 76.31 131 TYR A CA 1
ATOM 1095 C C . TYR A 1 131 ? 12.383 12.609 20.399 1.00 76.31 131 TYR A C 1
ATOM 1097 O O . TYR A 1 131 ? 13.398 12.321 21.033 1.00 76.31 131 TYR A O 1
ATOM 1105 N N . GLU A 1 132 ? 11.169 12.175 20.744 1.00 73.25 132 GLU A N 1
ATOM 1106 C CA . GLU A 1 132 ? 10.927 11.261 21.867 1.00 73.25 132 GLU A CA 1
ATOM 1107 C C . GLU A 1 132 ? 11.550 9.863 21.655 1.00 73.25 132 GLU A C 1
ATOM 1109 O O . GLU A 1 132 ? 11.631 9.091 22.606 1.00 73.25 132 GLU A O 1
ATOM 1114 N N . LYS A 1 133 ? 12.013 9.527 20.435 1.00 65.31 133 LYS A N 1
ATOM 1115 C CA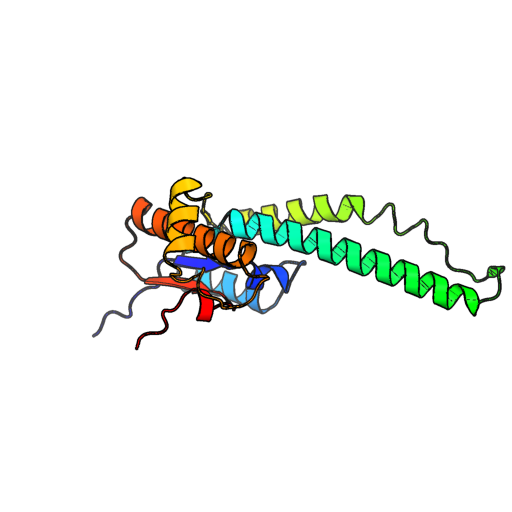 . LYS A 1 133 ? 12.576 8.211 20.058 1.00 65.31 133 LYS A CA 1
ATOM 1116 C C . LYS A 1 133 ? 11.682 7.027 20.444 1.00 65.31 133 LYS A C 1
ATOM 1118 O O . LYS A 1 133 ? 12.174 5.938 20.727 1.00 65.31 133 LYS A O 1
ATOM 1123 N N . ASN A 1 134 ? 10.369 7.215 20.429 1.00 66.31 134 ASN A N 1
ATOM 1124 C CA . ASN A 1 134 ? 9.414 6.124 20.602 1.00 66.31 134 ASN A CA 1
ATOM 1125 C C . ASN A 1 134 ? 9.236 5.363 19.277 1.00 66.31 134 ASN A C 1
ATOM 1127 O O . ASN A 1 134 ? 9.460 5.926 18.204 1.00 66.31 134 ASN A O 1
ATOM 1131 N N . GLN A 1 135 ? 8.862 4.078 19.321 1.00 61.81 135 GLN A N 1
ATOM 1132 C CA . GLN A 1 135 ? 8.504 3.341 18.098 1.00 61.81 135 GLN A CA 1
ATOM 1133 C C . GLN A 1 135 ? 7.356 4.068 17.374 1.00 61.81 135 GLN A C 1
ATOM 1135 O O . GLN A 1 135 ? 6.455 4.580 18.046 1.00 61.81 135 GLN A O 1
ATOM 1140 N N . PRO A 1 136 ? 7.381 4.160 16.032 1.00 64.88 136 PRO A N 1
ATOM 1141 C CA . PRO A 1 136 ? 8.275 3.482 15.075 1.00 64.88 136 PRO A CA 1
ATOM 1142 C C . PRO A 1 136 ? 9.604 4.215 14.760 1.00 64.88 136 PRO A C 1
ATOM 1144 O O . PRO A 1 136 ? 10.322 3.860 13.824 1.00 64.88 136 PRO A O 1
ATOM 1147 N N . PHE A 1 137 ? 9.955 5.267 15.506 1.00 68.00 137 PHE A N 1
ATOM 1148 C CA . PHE A 1 137 ? 11.136 6.110 15.250 1.00 68.00 137 PHE A CA 1
ATOM 1149 C C . PHE A 1 137 ? 12.422 5.620 15.933 1.00 68.00 137 PHE A C 1
ATOM 1151 O O . PHE A 1 137 ? 13.494 6.194 15.724 1.00 68.00 137 PHE A O 1
ATOM 1158 N N . ASN A 1 138 ? 12.346 4.555 16.736 1.00 61.25 138 ASN A N 1
ATOM 1159 C CA . ASN A 1 138 ? 13.473 4.050 17.513 1.00 61.25 138 ASN A CA 1
ATOM 1160 C C . ASN A 1 138 ? 14.283 3.010 16.723 1.00 61.25 138 ASN A C 1
ATOM 1162 O O . ASN A 1 138 ? 14.173 1.811 16.959 1.00 61.25 138 ASN A O 1
ATOM 1166 N N . ASN A 1 139 ? 15.091 3.459 15.759 1.00 53.22 139 ASN A N 1
ATOM 1167 C CA . ASN A 1 139 ? 16.018 2.593 15.027 1.00 53.22 139 ASN A CA 1
ATOM 1168 C C . ASN A 1 139 ? 17.370 3.306 14.846 1.00 53.22 139 ASN A C 1
ATOM 1170 O O . ASN A 1 139 ? 17.476 4.291 14.119 1.00 53.22 139 ASN A O 1
ATOM 1174 N N . GLY A 1 140 ? 18.416 2.802 15.514 1.00 49.78 140 GLY A N 1
ATOM 1175 C CA . GLY A 1 140 ? 19.789 3.337 15.545 1.00 49.78 140 GLY A CA 1
ATOM 1176 C C . GLY A 1 140 ? 20.579 3.248 14.230 1.00 49.78 140 GLY A C 1
ATOM 1177 O O . GLY A 1 140 ? 21.767 2.943 14.247 1.00 49.78 140 GLY A O 1
ATOM 1178 N N . SER A 1 141 ? 19.944 3.492 13.083 1.00 46.12 141 SER A N 1
ATOM 1179 C CA . SER A 1 141 ? 20.588 3.519 11.770 1.00 46.12 141 SER A CA 1
ATOM 1180 C C . SER A 1 141 ? 20.301 4.843 11.065 1.00 46.12 141 SER A C 1
ATOM 1182 O O . SER A 1 141 ? 19.150 5.272 10.979 1.00 46.12 141 SER A O 1
ATOM 1184 N N . ASN A 1 142 ? 21.348 5.464 10.516 1.00 45.25 142 ASN A N 1
ATOM 1185 C CA . ASN A 1 142 ? 21.357 6.759 9.818 1.00 45.25 142 ASN A CA 1
ATOM 1186 C C . ASN A 1 142 ? 20.481 6.838 8.538 1.00 45.25 142 ASN A C 1
ATOM 1188 O O . ASN A 1 142 ? 20.609 7.794 7.785 1.00 45.25 142 ASN A O 1
ATOM 1192 N N . ASN A 1 143 ? 19.586 5.872 8.289 1.00 46.09 143 ASN A N 1
ATOM 1193 C CA . ASN A 1 143 ? 18.720 5.781 7.103 1.00 46.09 143 ASN A CA 1
ATOM 1194 C C . ASN A 1 143 ? 17.209 5.658 7.429 1.00 46.09 143 ASN A C 1
ATOM 1196 O O . ASN A 1 143 ? 16.436 5.216 6.582 1.00 46.09 143 ASN A O 1
ATOM 1200 N N . SER A 1 144 ? 16.761 6.013 8.641 1.00 51.31 144 SER A N 1
ATOM 1201 C CA . SER A 1 144 ? 15.472 5.517 9.180 1.00 51.31 144 SER A CA 1
ATOM 1202 C C . SER A 1 144 ? 14.378 6.565 9.443 1.00 51.31 144 SER A C 1
ATOM 1204 O O . SER A 1 144 ? 13.394 6.240 10.100 1.00 51.31 144 SER A O 1
ATOM 1206 N N . SER A 1 145 ? 14.502 7.811 8.972 1.00 60.56 145 SER A N 1
ATOM 1207 C CA . SER A 1 145 ? 13.489 8.853 9.238 1.00 60.56 145 SER A CA 1
ATOM 1208 C C . SER A 1 145 ? 12.201 8.660 8.425 1.00 60.56 145 SER A C 1
ATOM 1210 O O . SER A 1 145 ? 11.109 8.745 8.981 1.00 60.56 145 SER A O 1
ATOM 1212 N N . GLU A 1 146 ? 12.309 8.335 7.131 1.00 63.53 146 GLU A N 1
ATOM 1213 C CA . GLU A 1 146 ? 11.139 8.126 6.258 1.00 63.53 146 GLU A CA 1
ATOM 1214 C C . GLU A 1 146 ? 10.335 6.870 6.612 1.00 63.53 146 GLU A C 1
ATOM 1216 O O . GLU A 1 146 ? 9.109 6.870 6.491 1.00 63.53 146 GLU A O 1
ATOM 1221 N N . LYS A 1 147 ? 11.010 5.794 7.041 1.00 66.81 147 LYS A N 1
ATOM 1222 C CA . LYS A 1 147 ? 10.345 4.533 7.395 1.00 66.81 147 LYS A CA 1
ATOM 1223 C C . LYS A 1 147 ? 9.483 4.709 8.649 1.00 66.81 147 LYS A C 1
ATOM 1225 O O . LYS A 1 147 ? 8.287 4.440 8.595 1.00 66.81 147 LYS A O 1
ATOM 1230 N N . GLY A 1 148 ? 10.062 5.268 9.716 1.00 76.56 148 GLY A N 1
ATOM 1231 C CA . GLY A 1 148 ? 9.323 5.563 10.946 1.00 76.56 148 GLY A CA 1
ATOM 1232 C C . GLY A 1 148 ? 8.168 6.538 10.712 1.00 76.56 148 GLY A C 1
ATOM 1233 O O . GLY A 1 148 ? 7.084 6.352 11.249 1.00 76.56 148 GLY A O 1
ATOM 1234 N N . TYR A 1 149 ? 8.347 7.532 9.835 1.00 83.50 149 TYR A N 1
ATOM 1235 C CA . TYR A 1 149 ? 7.277 8.475 9.498 1.00 83.50 149 TYR A CA 1
ATOM 1236 C C . TYR A 1 149 ? 6.044 7.775 8.908 1.00 83.50 149 TYR A C 1
ATOM 1238 O O . TYR A 1 149 ? 4.921 8.020 9.345 1.00 83.50 149 TYR A O 1
ATOM 1246 N N . LYS A 1 150 ? 6.237 6.871 7.942 1.00 84.56 150 LYS A N 1
ATOM 1247 C CA . LYS A 1 150 ? 5.126 6.131 7.321 1.00 84.56 150 LYS A CA 1
ATOM 1248 C C . LYS A 1 150 ? 4.457 5.171 8.295 1.00 84.56 150 LYS A C 1
ATOM 1250 O O . LYS A 1 150 ? 3.230 5.149 8.359 1.00 84.56 150 LYS A O 1
ATOM 1255 N N . ASP A 1 151 ? 5.246 4.424 9.062 1.00 84.44 151 ASP A N 1
ATOM 1256 C CA . ASP A 1 151 ? 4.722 3.504 10.074 1.00 84.44 151 ASP A CA 1
ATOM 1257 C C . ASP A 1 151 ? 3.888 4.269 11.123 1.00 84.44 151 ASP A C 1
ATOM 1259 O O . ASP A 1 151 ? 2.829 3.798 11.542 1.00 84.44 151 ASP A O 1
ATOM 1263 N N . TYR A 1 152 ? 4.292 5.499 11.468 1.00 87.62 152 TYR A N 1
ATOM 1264 C CA . TYR A 1 152 ? 3.546 6.367 12.380 1.00 87.62 152 TYR A CA 1
ATOM 1265 C C . TYR A 1 152 ? 2.205 6.804 11.780 1.00 87.62 152 TYR A C 1
ATOM 1267 O O . TYR A 1 152 ? 1.173 6.698 12.440 1.00 87.62 152 TYR A O 1
ATOM 1275 N N . LEU A 1 153 ? 2.189 7.218 10.508 1.00 90.75 153 LEU A N 1
ATOM 1276 C CA . LEU A 1 153 ? 0.939 7.547 9.815 1.00 90.75 153 LEU A CA 1
ATOM 1277 C C . LEU A 1 153 ? -0.011 6.345 9.732 1.00 90.75 153 LEU A C 1
ATOM 1279 O O . LEU A 1 153 ? -1.215 6.508 9.903 1.00 90.75 153 LEU A O 1
ATOM 1283 N N . ILE A 1 154 ? 0.506 5.134 9.505 1.00 90.81 154 ILE A N 1
ATOM 1284 C CA . ILE A 1 154 ? -0.312 3.912 9.521 1.00 90.81 154 ILE A CA 1
ATOM 1285 C C . ILE A 1 154 ? -0.940 3.715 10.904 1.00 90.81 154 ILE A C 1
ATOM 1287 O O . ILE A 1 154 ? -2.142 3.464 10.994 1.00 90.81 154 ILE A O 1
ATOM 1291 N N . ALA A 1 155 ? -0.146 3.836 11.971 1.00 89.50 155 ALA A N 1
ATOM 1292 C CA . ALA A 1 155 ? -0.625 3.670 13.340 1.00 89.50 155 ALA A CA 1
ATOM 1293 C C . ALA A 1 155 ? -1.719 4.691 13.694 1.00 89.50 155 ALA A C 1
ATOM 1295 O O . ALA A 1 155 ? -2.768 4.307 14.217 1.00 89.50 155 ALA A O 1
ATOM 1296 N N . GLU A 1 156 ? -1.525 5.964 13.348 1.00 91.75 156 GLU A N 1
ATOM 1297 C CA . GLU A 1 156 ? -2.523 7.006 13.604 1.00 91.75 156 GLU A CA 1
ATOM 1298 C C . GLU A 1 156 ? -3.779 6.821 12.732 1.00 91.75 156 GLU A C 1
ATOM 1300 O O . GLU A 1 156 ? -4.885 6.907 13.261 1.00 91.75 156 GLU A O 1
ATOM 1305 N N . SER A 1 157 ? -3.663 6.415 11.457 1.00 93.62 157 SER A N 1
ATOM 1306 C CA . SER A 1 157 ? -4.836 6.055 10.632 1.00 93.62 157 SER A CA 1
ATOM 1307 C C . SER A 1 157 ? -5.663 4.926 11.260 1.00 93.62 157 SER A C 1
ATOM 1309 O O . SER A 1 157 ? -6.895 4.941 11.213 1.00 93.62 157 SER A O 1
ATOM 1311 N N . VAL A 1 158 ? -5.001 3.921 11.845 1.00 92.00 158 VAL A N 1
ATOM 1312 C CA . VAL A 1 158 ? -5.672 2.812 12.544 1.00 92.00 158 VAL A CA 1
ATOM 1313 C C . VAL A 1 158 ? -6.349 3.313 13.820 1.00 92.00 158 VAL A C 1
ATOM 1315 O O . VAL A 1 158 ? -7.487 2.931 14.102 1.00 92.00 158 VAL A O 1
ATOM 1318 N N . ARG A 1 159 ? -5.681 4.185 14.579 1.00 90.62 159 ARG A N 1
ATOM 1319 C CA . ARG A 1 159 ? -6.211 4.777 15.811 1.00 90.62 159 ARG A CA 1
ATOM 1320 C C . ARG A 1 159 ? -7.452 5.629 15.547 1.00 90.62 159 ARG A C 1
ATOM 1322 O O . ARG A 1 159 ? -8.460 5.448 16.235 1.00 90.62 159 ARG A O 1
ATOM 1329 N N . ASP A 1 160 ? -7.404 6.489 14.534 1.00 92.75 160 ASP A N 1
ATOM 1330 C CA . ASP A 1 160 ? -8.539 7.307 14.100 1.00 92.75 160 ASP A CA 1
ATOM 1331 C C . ASP A 1 160 ? -9.707 6.426 13.658 1.00 92.75 160 ASP A C 1
ATOM 1333 O O . ASP A 1 160 ? -10.848 6.650 14.064 1.00 92.75 160 ASP A O 1
ATOM 1337 N N . TYR A 1 161 ? -9.435 5.357 12.905 1.00 92.44 161 TYR A N 1
ATOM 1338 C CA . TYR A 1 161 ? -10.455 4.393 12.502 1.00 92.44 161 TYR A CA 1
ATOM 1339 C C . TYR A 1 161 ? -11.133 3.711 13.701 1.00 92.44 161 TYR A C 1
ATOM 1341 O O . TYR A 1 161 ? -12.366 3.669 13.754 1.00 92.44 161 TYR A O 1
ATOM 1349 N N . ILE A 1 162 ? -10.362 3.224 14.679 1.00 91.25 162 ILE A N 1
ATOM 1350 C CA . ILE A 1 162 ? -10.894 2.590 15.898 1.00 91.25 162 ILE A CA 1
ATOM 1351 C C . ILE A 1 162 ? -11.774 3.571 16.676 1.00 91.25 162 ILE A C 1
ATOM 1353 O O . ILE A 1 162 ? -12.895 3.222 17.059 1.00 91.25 162 ILE A O 1
ATOM 1357 N N . LYS A 1 163 ? -11.287 4.802 16.874 1.00 90.62 163 LYS A N 1
ATOM 1358 C CA . LYS A 1 163 ? -11.984 5.852 17.623 1.00 90.62 163 LYS A CA 1
ATOM 1359 C C . LYS A 1 163 ? -13.279 6.273 16.927 1.00 90.62 163 LYS A C 1
ATOM 1361 O O . LYS A 1 163 ? -14.336 6.262 17.551 1.00 90.62 163 LYS A O 1
ATOM 1366 N N . ASN A 1 164 ? -13.217 6.587 15.635 1.00 90.75 164 ASN A N 1
ATOM 1367 C CA . ASN A 1 164 ? -14.352 7.118 14.876 1.00 90.75 164 ASN A CA 1
ATOM 1368 C C . ASN A 1 164 ? -15.468 6.086 14.668 1.00 90.75 164 ASN A C 1
ATOM 1370 O O . ASN A 1 164 ? -16.633 6.457 14.549 1.00 90.75 164 ASN A O 1
ATOM 1374 N N . ASN A 1 165 ? -15.133 4.792 14.658 1.00 88.38 165 ASN A N 1
ATOM 1375 C CA . ASN A 1 165 ? -16.105 3.709 14.492 1.00 88.38 165 ASN A CA 1
ATOM 1376 C C . ASN A 1 165 ? -16.500 3.040 15.817 1.00 88.38 165 ASN A C 1
ATOM 1378 O O . ASN A 1 165 ? -17.246 2.062 15.798 1.00 88.38 165 ASN A O 1
ATOM 1382 N N . ASN A 1 166 ? -16.023 3.551 16.962 1.00 87.00 166 ASN A N 1
ATOM 1383 C CA . ASN A 1 166 ? -16.256 2.978 18.292 1.00 87.00 166 ASN A CA 1
ATOM 1384 C C . ASN A 1 166 ? -16.005 1.460 18.332 1.00 87.00 166 ASN A C 1
ATOM 1386 O O . ASN A 1 166 ? -16.821 0.694 18.853 1.00 87.00 166 ASN A O 1
ATOM 1390 N N . ILE A 1 167 ? -14.891 1.020 17.742 1.00 85.88 167 ILE A N 1
ATOM 1391 C CA . ILE A 1 167 ? -14.539 -0.400 17.655 1.00 85.88 167 ILE A CA 1
ATOM 1392 C C . ILE A 1 167 ? -14.210 -0.913 19.057 1.00 85.88 167 ILE A C 1
ATOM 1394 O O . ILE A 1 167 ? -13.264 -0.452 19.692 1.00 85.88 167 ILE A O 1
ATOM 1398 N N . LYS A 1 168 ? -15.016 -1.862 19.541 1.00 81.44 168 LYS A N 1
ATOM 1399 C CA . LYS A 1 168 ? -14.859 -2.487 20.869 1.00 81.44 168 LYS A CA 1
ATOM 1400 C C . LYS A 1 168 ? -14.241 -3.882 20.798 1.00 81.44 168 LYS A C 1
ATOM 1402 O O . LYS A 1 168 ? -13.784 -4.402 21.810 1.00 81.44 168 LYS A O 1
ATOM 1407 N N . GLU A 1 169 ? -14.277 -4.492 19.620 1.00 83.62 169 GLU A N 1
ATOM 1408 C CA . GLU A 1 169 ? -13.738 -5.821 19.346 1.00 83.62 169 GLU A CA 1
ATOM 1409 C C . GLU A 1 169 ? -12.304 -5.742 18.793 1.00 83.62 169 GLU A C 1
ATOM 1411 O O . GLU A 1 169 ? -11.739 -4.660 18.604 1.00 83.62 169 GLU A O 1
ATOM 1416 N N . ARG A 1 170 ? -11.685 -6.899 18.516 1.00 87.81 170 ARG A N 1
ATOM 1417 C CA . ARG A 1 170 ? -10.293 -6.935 18.053 1.00 87.81 170 ARG A CA 1
ATOM 1418 C C . ARG A 1 170 ? -10.128 -6.317 16.672 1.00 87.81 170 ARG A C 1
ATOM 1420 O O . ARG A 1 170 ? -10.844 -6.642 15.722 1.00 87.81 170 ARG A O 1
ATOM 1427 N N . THR A 1 171 ? -9.076 -5.517 16.574 1.00 90.00 171 THR A N 1
ATOM 1428 C CA . THR A 1 171 ? -8.534 -4.966 15.338 1.00 90.00 171 THR A CA 1
ATOM 1429 C C . THR A 1 171 ? -7.137 -5.536 15.120 1.00 90.00 171 THR A C 1
ATOM 1431 O O . THR A 1 171 ? -6.311 -5.496 16.029 1.00 90.00 171 THR A O 1
ATOM 1434 N N . ILE A 1 172 ? -6.874 -6.103 13.941 1.00 89.81 172 ILE A N 1
ATOM 1435 C CA . ILE A 1 172 ? -5.603 -6.774 13.632 1.00 89.81 172 ILE A CA 1
ATOM 1436 C C . ILE A 1 172 ? -4.869 -6.012 12.536 1.00 89.81 172 ILE A C 1
ATOM 1438 O O . ILE A 1 172 ? -5.372 -5.907 11.421 1.00 89.81 172 ILE A O 1
ATOM 1442 N N . LEU A 1 173 ? -3.647 -5.558 12.814 1.00 88.69 173 LEU A N 1
ATOM 1443 C CA . LEU A 1 173 ? -2.725 -5.077 11.787 1.00 88.69 173 LEU A CA 1
ATOM 1444 C C . LEU A 1 173 ? -1.907 -6.251 11.233 1.00 88.69 173 LEU A C 1
ATOM 1446 O O . LEU A 1 173 ? -1.205 -6.941 11.971 1.00 88.69 173 LEU A O 1
ATOM 1450 N N . VAL A 1 174 ? -1.984 -6.475 9.924 1.00 86.88 174 VAL A N 1
ATOM 1451 C CA . VAL A 1 174 ? -1.214 -7.508 9.225 1.00 86.88 174 VAL A CA 1
ATOM 1452 C C . VAL A 1 174 ? -0.021 -6.849 8.548 1.00 86.88 174 VAL A C 1
ATOM 1454 O O . VAL A 1 174 ? -0.144 -6.285 7.460 1.00 86.88 174 VAL A O 1
ATOM 1457 N N . THR A 1 175 ? 1.140 -6.956 9.189 1.00 81.88 175 THR A N 1
ATOM 1458 C CA . THR A 1 175 ? 2.410 -6.391 8.721 1.00 81.88 175 THR A CA 1
ATOM 1459 C C . THR A 1 175 ? 3.550 -7.406 8.842 1.00 81.88 175 THR A C 1
ATOM 1461 O O . THR A 1 175 ? 3.511 -8.309 9.677 1.00 81.88 175 THR A O 1
ATOM 1464 N N . ASN A 1 176 ? 4.582 -7.256 8.006 1.00 72.88 176 ASN A N 1
ATOM 1465 C CA . ASN A 1 176 ? 5.861 -7.954 8.192 1.00 72.88 176 ASN A CA 1
ATOM 1466 C C . ASN A 1 176 ? 6.828 -7.166 9.102 1.00 72.88 176 ASN A C 1
ATOM 1468 O O . ASN A 1 176 ? 7.848 -7.713 9.516 1.00 72.88 176 ASN A O 1
ATOM 1472 N N . ASN A 1 177 ? 6.504 -5.913 9.429 1.00 70.50 177 ASN A N 1
ATOM 1473 C CA . ASN A 1 177 ? 7.303 -4.987 10.231 1.00 70.50 177 ASN A CA 1
ATOM 1474 C C . ASN A 1 177 ? 6.915 -5.044 11.716 1.00 70.50 177 ASN A C 1
ATOM 1476 O O . ASN A 1 177 ? 6.851 -4.030 12.393 1.00 70.50 177 ASN A O 1
ATOM 1480 N N . ILE A 1 178 ? 6.649 -6.241 12.247 1.00 69.69 178 ILE A N 1
ATOM 1481 C CA . ILE A 1 178 ? 6.116 -6.435 13.610 1.00 69.69 178 ILE A CA 1
ATOM 1482 C C . ILE A 1 178 ? 6.940 -5.679 14.672 1.00 69.69 178 ILE A C 1
ATOM 1484 O O . ILE A 1 178 ? 6.378 -5.106 15.597 1.00 69.69 178 ILE A O 1
ATOM 1488 N N . LYS A 1 179 ? 8.268 -5.637 14.516 1.00 65.50 179 LYS A N 1
ATOM 1489 C CA . LYS A 1 179 ? 9.191 -4.972 15.451 1.00 65.50 179 LYS A CA 1
ATOM 1490 C C . LYS A 1 179 ? 9.051 -3.449 15.495 1.00 65.50 179 LYS A C 1
ATOM 1492 O O . LYS A 1 179 ? 9.405 -2.861 16.505 1.00 65.50 179 LYS A O 1
ATOM 1497 N N . ASP A 1 180 ? 8.551 -2.837 14.425 1.00 62.22 180 ASP A N 1
ATOM 1498 C CA . ASP A 1 180 ? 8.373 -1.385 14.340 1.00 62.22 180 ASP A CA 1
ATOM 1499 C C . ASP A 1 180 ? 7.055 -0.939 15.021 1.00 62.22 180 ASP A C 1
ATOM 1501 O O . ASP A 1 180 ? 6.865 0.242 15.293 1.00 62.22 180 ASP A O 1
ATOM 1505 N N . PHE A 1 181 ? 6.157 -1.885 15.346 1.00 61.97 181 PHE A N 1
ATOM 1506 C CA . PHE A 1 181 ? 4.850 -1.630 15.977 1.00 61.97 181 PHE A CA 1
ATOM 1507 C C . PHE A 1 181 ? 4.696 -2.226 17.386 1.00 61.97 181 PHE A C 1
ATOM 1509 O O . PHE A 1 181 ? 3.685 -1.980 18.041 1.00 61.97 181 PHE A O 1
ATOM 1516 N N . ILE A 1 182 ? 5.652 -3.033 17.852 1.00 65.94 182 ILE A N 1
ATOM 1517 C CA . ILE A 1 182 ? 5.625 -3.656 19.182 1.00 65.94 182 ILE A CA 1
ATOM 1518 C C . ILE A 1 182 ? 6.762 -3.064 20.018 1.00 65.94 182 ILE A C 1
ATOM 1520 O O . ILE A 1 182 ? 7.904 -3.013 19.565 1.00 65.94 182 ILE A O 1
ATOM 1524 N N . GLU A 1 183 ? 6.450 -2.618 21.236 1.00 61.25 183 GLU A N 1
ATOM 1525 C CA . GLU A 1 183 ? 7.446 -2.127 22.195 1.00 61.25 183 GLU A CA 1
ATOM 1526 C C . GLU A 1 183 ? 8.573 -3.152 22.430 1.00 61.25 183 GLU A C 1
ATOM 1528 O O . GLU A 1 183 ? 8.306 -4.354 22.544 1.00 61.25 183 GLU A O 1
ATOM 1533 N N . PRO A 1 184 ? 9.828 -2.714 22.635 1.00 44.00 184 PRO A N 1
ATOM 1534 C CA . PRO A 1 184 ? 10.735 -3.455 23.490 1.00 44.00 184 PRO A CA 1
ATOM 1535 C C . PRO A 1 184 ? 10.269 -3.247 24.937 1.00 44.00 184 PRO A C 1
ATOM 1537 O O . PRO A 1 184 ? 10.681 -2.309 25.610 1.00 44.00 184 PRO A O 1
ATOM 1540 N N . GLY A 1 185 ? 9.360 -4.101 25.399 1.00 40.53 185 GLY A N 1
ATOM 1541 C CA . GLY A 1 185 ? 9.020 -4.182 26.813 1.00 40.53 185 GLY A CA 1
ATOM 1542 C C . GLY A 1 185 ? 10.129 -4.903 27.573 1.00 40.53 185 GLY A C 1
ATOM 1543 O O . GLY A 1 185 ? 10.133 -6.134 27.590 1.00 40.53 185 GLY A O 1
ATOM 1544 N N . SER A 1 186 ? 11.070 -4.143 28.142 1.00 31.78 186 SER A N 1
ATOM 1545 C CA . SER A 1 186 ? 11.804 -4.355 29.412 1.00 31.78 186 SER A CA 1
ATOM 1546 C C . SER A 1 186 ? 12.834 -3.243 29.593 1.00 31.78 186 SER A C 1
ATOM 1548 O O . SER A 1 186 ? 13.825 -3.245 28.828 1.00 31.78 186 SER A O 1
#

pLDDT: mean 81.25, std 13.87, range [31.78, 95.31]

InterPro domains:
  IPR032557 PIN domain (DUF4935) [PF16289] (10-181)

Organism: NCBI:txid2785627

Sequence (186 aa):
MTSAERIQSVILDTNILFRDFKLSGYNLRKLIKTKYLYSFDLCIPEVVHDECIGNYIAESKLRSERLVKTINELNELLPYRDRIRNEIFNRKTNDCVKKQKSRLRRFIKDNKINLLSYPEVSHKDIVEKMYEKNQPFNNGSNNSSEKGYKDYLIAESVRDYIKNNNIKERTILVTNNIKDFIEPGS

Foldseek 3Di:
DPDPFAAAEEEEALVVCLVCLQCDDPVSVVVLVVCVVRVHAYAYEPLSVVVSLVVCLVVLVVVLVVVVVVLVVVQVVDDPVPRDDSVVRVVVSVVVSVVSNVSSVCSCVVSVHHYQYFAPDDPVVLVVVLVVCDFPNVDPDPPPPVVRSSVVRVVRSVVCVCVVVVPPTDYHYDDPVVVRVDDPDD